Protein AF-A0A7C1UAD9-F1 (afdb_monomer)

Foldseek 3Di:
DQDDPVNLVVQVVCVLVVNHDPVSVVNNVVNLVVDVVSVVVVVVSVVVVVVVCVVPPPPADPVRVVVVVVVVVVVVVPDPPDDPDDDDDDDPDPPPVVVVVVVVVVCVVVCVVVVVVPPPPPPVPPPADFAPKFWPDKDDWKWKDDVPRPDIDTDDRPDTDGAFIKIAAAPGMKIWMDNDPQKIKIFDHGWIKTFHDDDQETEIETAAAKMKIAFAPQDGWYWYHYPVGIDTDRGHIDMDHDDDD

Nearest PDB structures (foldseek):
  6ovm-assembly1_R  TM=8.592E-01  e=4.921E-02  Pseudomonas capeferrum

pLDDT: mean 85.83, std 17.54, range [40.28, 98.69]

Mean predicted aligned error: 16.04 Å

Radius of gyration: 26.82 Å; Cα contacts (8 Å, |Δi|>4): 351; chains: 1; bounding box: 69×55×77 Å

Solvent-accessible surface area (backbone atoms only — not comparable to full-atom values): 14017 Å² total; per-residue (Å²): 133,88,73,47,78,70,58,43,57,62,48,50,53,32,48,75,72,69,70,53,50,72,72,59,48,54,51,48,51,60,39,27,78,73,34,69,70,54,32,53,50,52,53,53,53,49,53,52,51,50,53,50,48,59,70,66,42,77,91,53,54,74,65,56,50,49,50,54,51,51,52,49,52,54,54,60,73,64,54,75,87,76,71,93,75,91,76,93,77,91,73,94,84,69,65,76,72,60,52,56,55,53,53,51,52,51,48,51,53,50,49,57,59,55,68,66,65,59,87,68,76,77,72,80,59,76,82,59,62,74,44,88,41,42,37,74,45,76,41,72,54,37,34,36,28,46,61,87,48,97,55,76,38,79,61,48,66,86,43,82,40,40,60,43,25,34,40,36,25,36,80,84,10,39,38,29,34,31,63,48,102,72,21,40,39,38,37,37,40,54,22,36,39,30,34,74,44,69,87,83,41,42,29,35,39,43,74,36,26,38,36,39,36,42,35,46,72,87,36,62,54,34,35,44,36,41,94,87,50,73,48,79,46,51,45,51,75,51,73,52,74,46,74,91,130

Sequence (245 aa):
MIMNCQEYKNAIEKYIDGTIGDDLLAELESHAEKCESCRQELSRCALVQDVIKEAMSPCTTAEQAGELFAARLSAQASAPARLPGNEPVFSFGRQAAVAASIVLAIGLFLGFALGRAGTGKRVKSPVTAAVPMKVADLAGTVLVKHKGSDLWHGLTLESKVYLGDTFHSTTKSACVLELDPNSTLELDQNIMLVLTSHNGTTEFNLEHGQLAADLQSPHGPFFISTPHGRVEALGTEFTVKVTDQ

Secondary structure (DSSP, 8-state):
----HHHHHHHHHHHHTT---HHHHHHHHHHHHH-HHHHHHHHHHHHHHHHHHHHHS-SS-HHHHHHHHHHHHHHHHT-------------TTSSHHHHHHHHHHHHHHHHHHHHT-----------PPEES-EEEEEES-EEEE-TT---EEE--TTPPEETTPEEEE-TT-EEEEEEETTEEEEE-TT-EEEEEE-SSSEEEEEEEEEEEEE-PSSPPPEEEEETTEEEEESS-EEEEEE---

Structure (mmCIF, N/CA/C/O backbone):
data_AF-A0A7C1UAD9-F1
#
_entry.id   AF-A0A7C1UAD9-F1
#
loop_
_atom_site.group_PDB
_atom_site.id
_atom_site.type_symbol
_atom_site.label_atom_id
_atom_site.label_alt_id
_atom_site.label_comp_id
_atom_site.label_asym_id
_atom_site.label_entity_id
_atom_site.label_seq_id
_atom_site.pdbx_PDB_ins_code
_atom_site.Cartn_x
_atom_site.Cartn_y
_atom_site.Cartn_z
_atom_site.occupancy
_atom_site.B_iso_or_equiv
_atom_site.auth_seq_id
_atom_site.auth_comp_id
_atom_site.auth_asym_id
_atom_site.auth_atom_id
_atom_site.pdbx_PDB_model_num
ATOM 1 N N . MET A 1 1 ? -23.326 1.828 40.680 1.00 71.12 1 MET A N 1
ATOM 2 C CA . MET A 1 1 ? -23.523 3.301 40.760 1.00 71.12 1 MET A CA 1
ATOM 3 C C . MET A 1 1 ? -24.331 3.716 39.533 1.00 71.12 1 MET A C 1
ATOM 5 O O . MET A 1 1 ? -24.426 2.908 38.623 1.00 71.12 1 MET A O 1
ATOM 9 N N . ILE A 1 2 ? -24.993 4.880 39.490 1.00 87.25 2 ILE A N 1
ATOM 10 C CA . ILE A 1 2 ? -25.682 5.288 38.247 1.00 87.25 2 ILE A CA 1
ATOM 11 C C . ILE A 1 2 ? -24.634 5.902 37.319 1.00 87.25 2 ILE A C 1
ATOM 13 O O . ILE A 1 2 ? -24.143 6.990 37.608 1.00 87.25 2 ILE A O 1
ATOM 17 N N . MET A 1 3 ? -24.309 5.193 36.235 1.00 96.00 3 MET A N 1
ATOM 18 C CA . MET A 1 3 ? -23.420 5.675 35.178 1.00 96.00 3 MET A CA 1
ATOM 19 C C . MET A 1 3 ? -23.998 6.947 34.547 1.00 96.00 3 MET A C 1
ATOM 21 O O . MET A 1 3 ? -25.197 7.008 34.247 1.00 96.00 3 MET A O 1
ATOM 25 N N . ASN A 1 4 ? -23.168 7.968 34.345 1.00 97.75 4 ASN A N 1
ATOM 26 C CA . ASN A 1 4 ? -23.558 9.194 33.642 1.00 97.75 4 ASN A CA 1
ATOM 27 C C . ASN A 1 4 ? -23.191 9.143 32.143 1.00 97.75 4 ASN A C 1
ATOM 29 O O . ASN A 1 4 ? -22.417 8.295 31.706 1.00 97.75 4 ASN A O 1
ATOM 33 N N . CYS A 1 5 ? -23.722 10.071 31.336 1.00 97.94 5 CYS A N 1
ATOM 34 C CA . CYS A 1 5 ? -23.510 10.060 29.881 1.00 97.94 5 CYS A CA 1
ATOM 35 C C . CYS A 1 5 ? -22.037 10.235 29.460 1.00 97.94 5 CYS A C 1
ATOM 37 O O . CYS A 1 5 ? -21.671 9.863 28.349 1.00 97.94 5 CYS A O 1
ATOM 39 N N . GLN A 1 6 ? -21.189 10.827 30.306 1.00 96.75 6 GLN A N 1
ATOM 40 C CA . GLN A 1 6 ? -19.764 10.983 30.006 1.00 96.75 6 GLN A CA 1
ATOM 41 C C . GLN A 1 6 ? -19.004 9.675 30.253 1.00 96.75 6 GLN A C 1
ATOM 43 O O . GLN A 1 6 ? -18.153 9.298 29.454 1.00 96.75 6 GLN A O 1
ATOM 48 N N . GLU A 1 7 ? -19.342 8.961 31.325 1.00 97.31 7 GLU A N 1
ATOM 49 C CA . GLU A 1 7 ? -18.817 7.619 31.601 1.00 97.31 7 GLU A CA 1
ATOM 50 C C . GLU A 1 7 ? -19.258 6.620 30.527 1.00 97.31 7 GLU A C 1
ATOM 52 O O . GLU A 1 7 ? -18.441 5.824 30.066 1.00 97.31 7 GLU A O 1
ATOM 57 N N . TYR A 1 8 ? -20.505 6.734 30.058 1.00 97.75 8 TYR A N 1
ATOM 58 C CA . TYR A 1 8 ? -21.037 5.951 28.943 1.00 97.75 8 TYR A CA 1
ATOM 59 C C . TYR A 1 8 ? -20.167 6.077 27.681 1.00 97.75 8 TYR A C 1
ATOM 61 O O . TYR A 1 8 ? -19.830 5.067 27.071 1.00 97.75 8 TYR A O 1
ATOM 69 N N . LYS A 1 9 ? -19.734 7.293 27.318 1.00 95.75 9 LYS A N 1
ATOM 70 C CA . LYS A 1 9 ? -18.866 7.513 26.144 1.00 95.75 9 LYS A CA 1
ATOM 71 C C . LYS A 1 9 ? -17.513 6.812 26.254 1.00 95.75 9 LYS A C 1
ATOM 73 O O . LYS A 1 9 ? -17.009 6.293 25.270 1.00 95.75 9 LYS A O 1
ATOM 78 N N . ASN A 1 10 ? -16.938 6.749 27.448 1.00 95.75 10 ASN A N 1
ATOM 79 C CA . ASN A 1 10 ? -15.686 6.016 27.638 1.00 95.75 10 ASN A CA 1
ATOM 80 C C . ASN A 1 10 ? -15.918 4.495 27.613 1.00 95.75 10 ASN A C 1
ATOM 82 O O . ASN A 1 10 ? -15.041 3.729 27.220 1.00 95.75 10 ASN A O 1
ATOM 86 N N . ALA A 1 11 ? -17.088 4.038 28.066 1.00 97.50 11 ALA A N 1
ATOM 87 C CA . ALA A 1 11 ? -17.441 2.625 28.067 1.00 97.50 11 ALA A CA 1
ATOM 88 C C . ALA A 1 11 ? -17.824 2.113 26.664 1.00 97.50 11 ALA A C 1
ATOM 90 O O . ALA A 1 11 ? -17.471 0.984 26.327 1.00 97.50 11 ALA A O 1
ATOM 91 N N . ILE A 1 12 ? -18.465 2.932 25.818 1.00 97.25 12 ILE A N 1
ATOM 92 C CA . ILE A 1 12 ? -18.838 2.535 24.450 1.00 97.25 12 ILE A CA 1
ATOM 93 C C . ILE A 1 12 ? -17.608 2.322 23.555 1.00 97.25 12 ILE A C 1
ATOM 95 O O . ILE A 1 12 ? -17.616 1.411 22.735 1.00 97.25 12 ILE A O 1
ATOM 99 N N . GLU A 1 13 ? -16.527 3.086 23.749 1.00 94.75 13 GLU A N 1
ATOM 100 C CA . GLU A 1 13 ? -15.249 2.858 23.053 1.00 94.75 13 GLU A CA 1
ATOM 101 C C . GLU A 1 13 ? -14.701 1.457 23.367 1.00 94.75 13 GLU A C 1
ATOM 103 O O . GLU A 1 13 ? -14.446 0.667 22.461 1.00 94.75 13 GLU A O 1
ATOM 108 N N . LYS A 1 14 ? -14.669 1.082 24.653 1.00 96.88 14 LYS A N 1
ATOM 109 C CA . LYS A 1 14 ? -14.254 -0.265 25.082 1.00 96.88 14 LYS A CA 1
ATOM 110 C C . LYS A 1 14 ? -15.162 -1.372 24.545 1.00 96.88 14 LYS A C 1
ATOM 112 O O . LYS A 1 14 ? -14.686 -2.472 24.273 1.00 96.88 14 LYS A O 1
ATOM 117 N N . TYR A 1 15 ? -16.464 -1.101 24.422 1.00 96.62 15 TYR A N 1
ATOM 118 C CA . TYR A 1 15 ? -17.425 -2.032 23.828 1.00 96.62 15 TYR A CA 1
ATOM 119 C C . TYR A 1 15 ? -17.133 -2.273 22.342 1.00 96.62 15 TYR A C 1
ATOM 121 O O . TYR A 1 15 ? -17.113 -3.425 21.911 1.00 96.62 15 TYR A O 1
ATOM 129 N N . ILE A 1 16 ? -16.854 -1.213 21.575 1.00 94.06 16 ILE A N 1
ATOM 130 C CA . ILE A 1 16 ? -16.492 -1.313 20.152 1.00 94.06 16 ILE A CA 1
ATOM 131 C C . ILE A 1 16 ? -15.199 -2.117 19.981 1.00 94.06 16 ILE A C 1
ATOM 133 O O . ILE A 1 16 ? -15.144 -2.986 19.111 1.00 94.06 16 ILE A O 1
ATOM 137 N N . ASP A 1 17 ? -14.216 -1.890 20.853 1.00 92.38 17 ASP A N 1
ATOM 138 C CA . ASP A 1 17 ? -12.931 -2.600 20.852 1.00 92.38 17 ASP A CA 1
ATOM 139 C C . ASP A 1 17 ? -13.030 -4.058 21.346 1.00 92.38 17 ASP A C 1
ATOM 141 O O . ASP A 1 17 ? -12.049 -4.798 21.295 1.00 92.38 17 ASP A O 1
ATOM 145 N N . GLY A 1 18 ? -14.188 -4.486 21.866 1.00 93.88 18 GLY A N 1
ATOM 146 C CA . GLY A 1 18 ? -14.376 -5.823 22.438 1.00 93.88 18 GLY A CA 1
ATOM 147 C C . GLY A 1 18 ? -13.609 -6.058 23.747 1.00 93.88 18 GLY A C 1
ATOM 148 O O . GLY A 1 18 ? -13.381 -7.204 24.125 1.00 93.88 18 GLY A O 1
ATOM 149 N N . THR A 1 19 ? -13.199 -4.990 24.441 1.00 96.81 19 THR A N 1
ATOM 150 C CA . THR A 1 19 ? -12.417 -5.041 25.695 1.00 96.81 19 THR A CA 1
ATOM 151 C C . THR A 1 19 ? -13.244 -4.722 26.943 1.00 96.81 19 THR A C 1
ATOM 153 O O . THR A 1 19 ? -12.710 -4.632 28.052 1.00 96.81 19 THR A O 1
ATOM 156 N N . ILE A 1 20 ? -14.553 -4.522 26.784 1.00 97.50 20 ILE A N 1
ATOM 157 C CA . ILE A 1 20 ? -15.467 -4.267 27.895 1.00 97.50 20 ILE A CA 1
ATOM 158 C C . ILE A 1 20 ? -15.677 -5.541 28.729 1.00 97.50 20 ILE A C 1
ATOM 160 O O . ILE A 1 20 ? -15.887 -6.621 28.186 1.00 97.50 20 ILE A O 1
ATOM 164 N N . GLY A 1 21 ? -15.608 -5.420 30.056 1.00 97.31 21 GLY A N 1
ATOM 165 C CA . GLY A 1 21 ? -15.963 -6.512 30.967 1.00 97.31 21 GLY A CA 1
ATOM 166 C C . GLY A 1 21 ? -17.473 -6.591 31.201 1.00 97.31 21 GLY A C 1
ATOM 167 O O . GLY A 1 21 ? -18.160 -5.573 31.104 1.00 97.31 21 GLY A O 1
ATOM 168 N N . ASP A 1 22 ? -17.968 -7.774 31.570 1.00 97.38 22 ASP A N 1
ATOM 169 C CA . ASP A 1 22 ? -19.403 -8.064 31.727 1.00 97.38 22 ASP A CA 1
ATOM 170 C C . ASP A 1 22 ? -20.123 -7.094 32.683 1.00 97.38 22 ASP A C 1
ATOM 172 O O . ASP A 1 22 ? -21.210 -6.607 32.373 1.00 97.38 22 ASP A O 1
ATOM 176 N N . ASP A 1 23 ? -19.492 -6.737 33.808 1.00 97.12 23 ASP A N 1
ATOM 177 C CA . ASP A 1 23 ? -20.066 -5.794 34.780 1.00 97.12 23 ASP A CA 1
ATOM 178 C C . ASP A 1 23 ? -20.287 -4.399 34.168 1.00 97.12 23 ASP A C 1
ATOM 180 O O . ASP A 1 23 ? -21.329 -3.773 34.364 1.00 97.12 23 ASP A O 1
ATOM 184 N N . LEU A 1 24 ? -19.310 -3.912 33.393 1.00 96.94 24 LEU A N 1
ATOM 185 C CA . LEU A 1 24 ? -19.377 -2.593 32.763 1.00 96.94 24 LEU A CA 1
ATOM 186 C C . LEU A 1 24 ? -20.359 -2.589 31.586 1.00 96.94 24 LEU A C 1
ATOM 188 O O . LEU A 1 24 ? -21.015 -1.576 31.345 1.00 96.94 24 LEU A O 1
ATOM 192 N N . LEU A 1 25 ? -20.481 -3.717 30.880 1.00 97.44 25 LEU A N 1
ATOM 193 C CA . LEU A 1 25 ? -21.480 -3.905 29.832 1.00 97.44 25 LEU A CA 1
ATOM 194 C C . LEU A 1 25 ? -22.899 -3.822 30.410 1.00 97.44 25 LEU A C 1
ATOM 196 O O . LEU A 1 25 ? -23.721 -3.075 29.884 1.00 97.44 25 LEU A O 1
ATOM 200 N N . ALA A 1 26 ? -23.164 -4.492 31.534 1.00 97.38 26 ALA A N 1
ATOM 201 C CA . ALA A 1 26 ? -24.461 -4.428 32.206 1.00 97.38 26 ALA A CA 1
ATOM 202 C C . ALA A 1 26 ? -24.807 -3.004 32.687 1.00 97.38 26 ALA A C 1
ATOM 204 O O . ALA A 1 26 ? -25.953 -2.559 32.566 1.00 97.38 26 ALA A O 1
ATOM 205 N N . GLU A 1 27 ? -23.827 -2.251 33.204 1.00 97.75 27 GLU A N 1
ATOM 206 C CA . GLU A 1 27 ? -24.035 -0.841 33.563 1.00 97.75 27 GLU A CA 1
ATOM 207 C C . GLU A 1 27 ? -24.329 0.035 32.331 1.00 97.75 27 GLU A C 1
ATOM 209 O O . GLU A 1 27 ? -25.224 0.888 32.381 1.00 97.75 27 GLU A O 1
ATOM 214 N N . LEU A 1 28 ? -23.621 -0.197 31.219 1.00 97.81 28 LEU A N 1
ATOM 215 C CA . LEU A 1 28 ? -23.813 0.503 29.948 1.00 97.81 28 LEU A CA 1
ATOM 216 C C . LEU A 1 28 ? -25.216 0.249 29.371 1.00 97.81 28 LEU A C 1
ATOM 218 O O . LEU A 1 28 ? -25.904 1.200 28.984 1.00 97.81 28 LEU A O 1
ATOM 222 N N . GLU A 1 29 ? -25.666 -1.007 29.358 1.00 97.62 29 GLU A N 1
ATOM 223 C CA . GLU A 1 29 ? -27.011 -1.398 28.921 1.00 97.62 29 GLU A CA 1
ATOM 224 C C . GLU A 1 29 ? -28.089 -0.773 29.819 1.00 97.62 29 GLU A C 1
ATOM 226 O O . GLU A 1 29 ? -29.025 -0.144 29.317 1.00 97.62 29 GLU A O 1
ATOM 231 N N . SER A 1 30 ? -27.914 -0.819 31.147 1.00 97.44 30 SER A N 1
ATOM 232 C CA . SER A 1 30 ? -28.858 -0.202 32.091 1.00 97.44 30 SER A CA 1
ATOM 233 C C . SER A 1 30 ? -28.964 1.321 31.924 1.00 97.44 30 SER A C 1
ATOM 235 O O . SER A 1 30 ? -30.031 1.908 32.147 1.00 97.44 30 SER A O 1
ATOM 237 N N . HIS A 1 31 ? -27.878 1.992 31.528 1.00 98.06 31 HIS A N 1
ATOM 238 C CA . HIS A 1 31 ? -27.918 3.412 31.185 1.00 98.06 31 HIS A CA 1
ATOM 239 C C . HIS A 1 31 ? -28.681 3.656 29.872 1.00 98.06 31 HIS A C 1
ATOM 241 O O . HIS A 1 31 ? -29.547 4.535 29.816 1.00 98.06 31 HIS A O 1
ATOM 247 N N . ALA A 1 32 ? -28.409 2.865 28.829 1.00 97.94 32 ALA A N 1
ATOM 248 C CA . ALA A 1 32 ? -29.074 2.964 27.526 1.00 97.94 32 ALA A CA 1
ATOM 249 C C . ALA A 1 32 ? -30.596 2.712 27.604 1.00 97.94 32 ALA A C 1
ATOM 251 O O . ALA A 1 32 ? -31.379 3.303 26.856 1.00 97.94 32 ALA A O 1
ATOM 252 N N . GLU A 1 33 ? -31.063 1.908 28.560 1.00 97.94 33 GLU A N 1
ATOM 253 C CA . GLU A 1 33 ? -32.497 1.755 28.833 1.00 97.94 33 GLU A CA 1
ATOM 254 C C . GLU A 1 33 ? -33.158 3.055 29.311 1.00 97.94 33 GLU A C 1
ATOM 256 O O . GLU A 1 33 ? -34.336 3.284 29.038 1.00 97.94 33 GLU A O 1
ATOM 261 N N . LYS A 1 34 ? -32.420 3.942 29.982 1.00 97.88 34 LYS A N 1
ATOM 262 C CA . LYS A 1 34 ? -32.964 5.168 30.595 1.00 97.88 34 LYS A CA 1
ATOM 263 C C . LYS A 1 34 ? -32.699 6.428 29.773 1.00 97.88 34 LYS A C 1
ATOM 265 O O . LYS A 1 34 ? -33.446 7.395 29.897 1.00 97.88 34 LYS A O 1
ATOM 270 N N . CYS A 1 35 ? -31.658 6.430 28.943 1.00 98.31 35 CYS A N 1
ATOM 271 C CA . CYS A 1 35 ? -31.217 7.588 28.171 1.00 98.31 35 CYS A CA 1
ATOM 272 C C . CYS A 1 35 ? -31.401 7.349 26.666 1.00 98.31 35 CYS A C 1
ATOM 274 O O . CYS A 1 35 ? -30.693 6.540 26.069 1.00 98.31 35 CYS A O 1
ATOM 276 N N . GLU A 1 36 ? -32.336 8.066 26.035 1.00 98.38 36 GLU A N 1
ATOM 277 C CA . GLU A 1 36 ? -32.688 7.858 24.621 1.00 98.38 36 GLU A CA 1
ATOM 278 C C . GLU A 1 36 ? -31.510 8.086 23.662 1.00 98.38 36 GLU A C 1
ATOM 280 O O . GLU A 1 36 ? -31.308 7.290 22.746 1.00 98.38 36 GLU A O 1
ATOM 285 N N . SER A 1 37 ? -30.696 9.123 23.883 1.00 97.81 37 SER A N 1
ATOM 286 C CA . SER A 1 37 ? -29.536 9.406 23.026 1.00 97.81 37 SER A CA 1
ATOM 287 C C . SER A 1 37 ? -28.489 8.293 23.094 1.00 97.81 37 SER A C 1
ATOM 289 O O . SER A 1 37 ? -28.032 7.814 22.059 1.00 97.81 37 SER A O 1
ATOM 291 N N . CYS A 1 38 ? -28.172 7.821 24.302 1.00 98.25 38 CYS A N 1
ATOM 292 C CA . CYS A 1 38 ? -27.228 6.722 24.503 1.00 98.25 38 CYS A CA 1
ATOM 293 C C . CYS A 1 38 ? -27.787 5.403 23.943 1.00 98.25 38 CYS A C 1
ATOM 295 O O . CYS A 1 38 ? -27.050 4.612 23.367 1.00 98.25 38 CYS A O 1
ATOM 297 N N . ARG A 1 39 ? -29.108 5.180 24.008 1.00 98.38 39 ARG A N 1
ATOM 298 C CA . ARG A 1 39 ? -29.751 4.020 23.367 1.00 98.38 39 ARG A CA 1
ATOM 299 C C . ARG A 1 39 ? -29.542 3.992 21.858 1.00 98.38 39 ARG A C 1
ATOM 301 O O . ARG A 1 39 ? -29.264 2.936 21.288 1.00 98.38 39 ARG A O 1
ATOM 308 N N . GLN A 1 40 ? -29.704 5.143 21.208 1.00 97.94 40 GLN A N 1
ATOM 309 C CA . GLN A 1 40 ? -29.516 5.267 19.765 1.00 97.94 40 GLN A CA 1
ATOM 310 C C . GLN A 1 40 ? -28.052 5.040 19.375 1.00 97.94 40 GLN A C 1
ATOM 312 O O . GLN A 1 40 ? -27.793 4.356 18.386 1.00 97.94 40 GLN A O 1
ATOM 317 N N . GLU A 1 41 ? -27.102 5.565 20.153 1.00 97.38 41 GLU A N 1
ATOM 318 C CA . GLU A 1 41 ? -25.671 5.317 19.938 1.00 97.38 41 GLU A CA 1
ATOM 319 C C . GLU A 1 41 ? -25.326 3.829 20.084 1.00 97.38 41 GLU A C 1
ATOM 321 O O . GLU A 1 41 ? -24.770 3.257 19.146 1.00 97.38 41 GLU A O 1
ATOM 326 N N . LEU A 1 42 ? -25.760 3.170 21.168 1.00 97.81 42 LEU A N 1
ATOM 327 C CA . LEU A 1 42 ? -25.549 1.729 21.365 1.00 97.81 42 LEU A CA 1
ATOM 328 C C . LEU A 1 42 ? -26.106 0.903 20.202 1.00 97.81 42 LEU A C 1
ATOM 330 O O . LEU A 1 42 ? -25.431 0.017 19.684 1.00 97.81 42 LEU A O 1
ATOM 334 N N . SER A 1 43 ? -27.319 1.234 19.751 1.00 97.12 43 SER A N 1
ATOM 335 C CA . SER A 1 43 ? -27.977 0.531 18.642 1.00 97.12 43 SER A CA 1
ATOM 336 C C . SER A 1 43 ? -27.188 0.656 17.334 1.00 97.12 43 SER A C 1
ATOM 338 O O . SER A 1 43 ? -27.110 -0.293 16.557 1.00 97.12 43 SER A O 1
ATOM 340 N N . ARG A 1 44 ? -26.570 1.817 17.078 1.00 96.12 44 ARG A N 1
ATOM 341 C CA . ARG A 1 44 ? -25.717 2.023 15.897 1.00 96.12 44 ARG A CA 1
ATOM 342 C C . ARG A 1 44 ? -24.418 1.230 15.995 1.00 96.12 44 ARG A C 1
ATOM 344 O O . ARG A 1 44 ? -24.001 0.660 14.991 1.00 96.12 44 ARG A O 1
ATOM 351 N N . CYS A 1 45 ? -23.799 1.183 17.173 1.00 95.00 45 CYS A N 1
ATOM 352 C CA . CYS A 1 45 ? -22.601 0.378 17.411 1.00 95.00 45 CYS A CA 1
ATOM 353 C C . CYS A 1 45 ? -22.881 -1.120 17.218 1.00 95.00 45 CYS A C 1
ATOM 355 O O . CYS A 1 45 ? -22.117 -1.785 16.520 1.00 95.00 45 CYS A O 1
ATOM 357 N N . ALA A 1 46 ? -24.004 -1.620 17.745 1.00 94.31 46 ALA A N 1
ATOM 358 C CA . ALA A 1 46 ? -24.426 -3.011 17.579 1.00 94.31 46 ALA A CA 1
ATOM 359 C C . ALA A 1 46 ? -24.621 -3.383 16.098 1.00 94.31 46 ALA A C 1
ATOM 361 O O . ALA A 1 46 ? -24.082 -4.386 15.642 1.00 94.31 46 ALA A O 1
ATOM 362 N N . LEU A 1 47 ? -25.283 -2.523 15.310 1.00 94.06 47 LEU A N 1
ATOM 363 C CA . LEU A 1 47 ? -25.445 -2.739 13.865 1.00 94.06 47 LEU A CA 1
ATOM 364 C C . LEU A 1 47 ? -24.105 -2.851 13.124 1.00 94.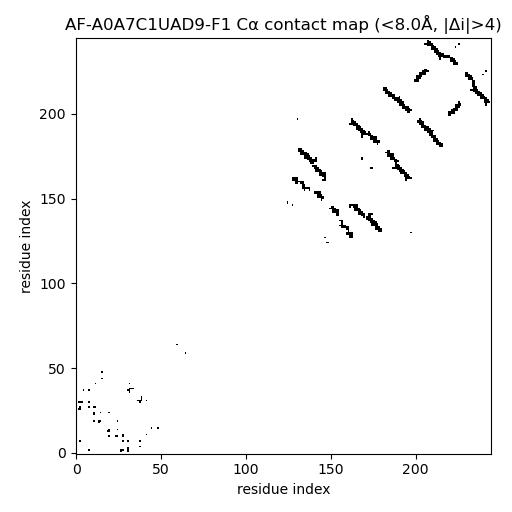06 47 LEU A C 1
ATOM 366 O O . LEU A 1 47 ? -23.966 -3.669 12.218 1.00 94.06 47 LEU A O 1
ATOM 370 N N . VAL A 1 48 ? -23.113 -2.030 13.483 1.00 90.62 48 VAL A N 1
ATOM 371 C CA . VAL A 1 48 ? -21.779 -2.100 12.865 1.00 90.62 48 VAL A CA 1
ATOM 372 C C . VAL A 1 48 ? -21.070 -3.400 13.247 1.00 90.62 48 VAL A C 1
ATOM 374 O O . VAL A 1 48 ? -20.493 -4.045 12.371 1.00 90.62 48 VAL A O 1
ATOM 377 N N . GLN A 1 49 ? -21.138 -3.813 14.517 1.00 92.31 49 GLN A N 1
ATOM 378 C CA . GLN A 1 49 ? -20.570 -5.090 14.955 1.00 92.31 49 GLN A CA 1
ATOM 379 C C . GLN A 1 49 ? -21.229 -6.284 14.260 1.00 92.31 49 GLN A C 1
ATOM 381 O O . GLN A 1 49 ? -20.511 -7.182 13.828 1.00 92.31 49 GLN A O 1
ATOM 386 N N . ASP A 1 50 ? -22.552 -6.278 14.083 1.00 90.12 50 ASP A N 1
ATOM 387 C CA . ASP A 1 50 ? -23.269 -7.343 13.376 1.00 90.12 50 ASP A CA 1
ATOM 388 C C . ASP A 1 50 ? -22.818 -7.459 11.917 1.00 90.12 50 ASP A C 1
ATOM 390 O O . ASP A 1 50 ? -22.513 -8.558 11.459 1.00 90.12 50 ASP A O 1
ATOM 394 N N . VAL A 1 51 ? -22.675 -6.335 11.205 1.00 89.12 51 VAL A N 1
ATOM 395 C CA . VAL A 1 51 ? -22.179 -6.328 9.817 1.00 89.12 51 VAL A CA 1
ATOM 396 C C . VAL A 1 51 ? -20.738 -6.835 9.732 1.00 89.12 51 VAL A C 1
ATOM 398 O O . VAL A 1 51 ? -20.412 -7.613 8.836 1.00 89.12 51 VAL A O 1
ATOM 401 N N . ILE A 1 52 ? -19.863 -6.429 10.659 1.00 86.44 52 ILE A N 1
ATOM 402 C CA . ILE A 1 52 ? -18.480 -6.928 10.710 1.00 86.44 52 ILE A CA 1
ATOM 403 C C . ILE A 1 52 ? -18.477 -8.431 11.000 1.00 86.44 52 ILE A C 1
ATOM 405 O O . ILE A 1 52 ? -17.770 -9.185 10.336 1.00 86.44 52 ILE A O 1
ATOM 409 N N . LYS A 1 53 ? -19.284 -8.885 11.962 1.00 87.44 53 LYS A N 1
ATOM 410 C CA . LYS A 1 53 ? -19.394 -10.296 12.332 1.00 87.44 53 LYS A CA 1
ATOM 411 C C . LYS A 1 53 ? -19.944 -11.135 11.187 1.00 87.44 53 LYS A C 1
ATOM 413 O O . LYS A 1 53 ? -19.448 -12.234 10.971 1.00 87.44 53 LYS A O 1
ATOM 418 N N . GLU A 1 54 ? -20.919 -10.636 10.437 1.00 85.75 54 GLU A N 1
ATOM 419 C CA . GLU A 1 54 ? -21.449 -11.295 9.243 1.00 85.75 54 GLU A CA 1
ATOM 420 C C . GLU A 1 54 ? -20.388 -11.374 8.138 1.00 85.75 54 GLU A C 1
ATOM 422 O O . GLU A 1 54 ? -20.163 -12.446 7.582 1.00 85.75 54 GLU A O 1
ATOM 427 N N . ALA A 1 55 ? -19.667 -10.279 7.878 1.00 80.06 55 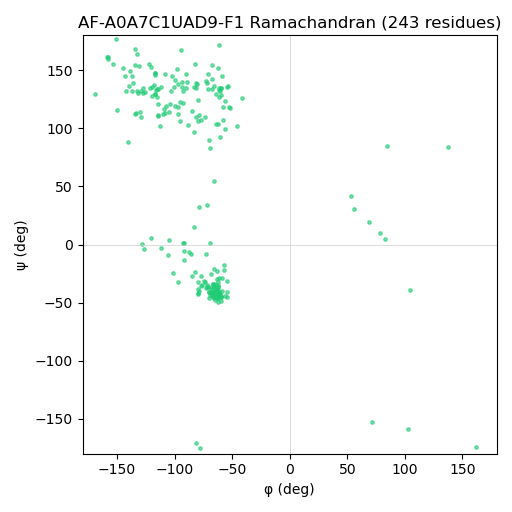ALA A N 1
ATOM 428 C CA . ALA A 1 55 ? -18.605 -10.240 6.873 1.00 80.06 55 ALA A CA 1
ATOM 429 C C . ALA A 1 55 ? -17.412 -11.150 7.217 1.00 80.06 55 ALA A C 1
ATOM 431 O O . ALA A 1 55 ? -16.780 -11.707 6.319 1.00 80.06 55 ALA A O 1
ATOM 432 N N . MET A 1 56 ? -17.105 -11.295 8.509 1.00 80.88 56 MET A N 1
ATOM 433 C CA . MET A 1 56 ? -16.002 -12.119 9.019 1.00 80.88 56 MET A CA 1
ATOM 434 C C . MET A 1 56 ? -16.427 -13.552 9.348 1.00 80.88 56 MET A C 1
ATOM 436 O O . MET A 1 56 ? -15.569 -14.413 9.554 1.00 80.88 56 MET A O 1
ATOM 440 N N . SER A 1 57 ? -17.731 -13.835 9.403 1.00 83.75 57 SER A N 1
ATOM 441 C CA . SER A 1 57 ? -18.217 -15.202 9.552 1.00 83.75 57 SER A CA 1
ATOM 442 C C . SER A 1 57 ? -17.747 -15.994 8.333 1.00 83.75 57 SER A C 1
ATOM 444 O O . SER A 1 57 ? -17.961 -15.545 7.205 1.00 83.75 57 SER A O 1
ATOM 446 N N . PRO A 1 58 ? -17.074 -17.144 8.519 1.00 68.88 58 PRO A N 1
ATOM 447 C CA . PRO A 1 58 ? -16.536 -17.912 7.408 1.00 68.88 58 PRO A CA 1
ATOM 448 C C . PRO A 1 58 ? -17.680 -18.278 6.460 1.00 68.88 58 PRO A C 1
ATOM 450 O O . PRO A 1 58 ? -18.524 -19.114 6.773 1.00 68.88 58 PRO A O 1
ATOM 453 N N . CYS A 1 59 ? -17.711 -17.614 5.303 1.00 59.91 59 CYS A N 1
ATOM 454 C CA . CYS A 1 59 ? -18.825 -17.645 4.352 1.00 59.91 59 CYS A CA 1
ATOM 455 C C . CYS A 1 59 ? -18.988 -19.012 3.660 1.00 59.91 59 CYS A C 1
ATOM 457 O O . CYS A 1 59 ? -19.839 -19.206 2.799 1.00 59.91 59 CYS A O 1
ATOM 459 N N . THR A 1 60 ? -18.156 -19.991 3.991 1.00 57.78 60 THR A N 1
ATOM 460 C CA . THR A 1 60 ? -18.274 -21.367 3.517 1.00 57.78 60 THR A CA 1
ATOM 461 C C . THR A 1 60 ? -17.301 -22.202 4.335 1.00 57.78 60 THR A C 1
ATOM 463 O O . THR A 1 60 ? -16.126 -21.846 4.459 1.00 57.78 60 THR A O 1
ATOM 466 N N . THR A 1 61 ? -17.755 -23.317 4.908 1.00 73.81 61 THR A N 1
ATOM 467 C CA . THR A 1 61 ? -16.800 -24.309 5.414 1.00 73.81 61 THR A CA 1
ATOM 468 C C . THR A 1 61 ? -15.980 -24.831 4.231 1.00 73.81 61 THR A C 1
ATOM 470 O O . THR A 1 61 ? -16.454 -24.846 3.091 1.00 73.81 61 THR A O 1
ATOM 473 N N . ALA A 1 62 ? -14.740 -25.259 4.475 1.00 69.88 62 ALA A N 1
ATOM 474 C CA . ALA A 1 62 ? -13.888 -25.808 3.417 1.00 69.88 62 ALA A CA 1
ATOM 475 C C . ALA A 1 62 ? -14.576 -26.968 2.661 1.00 69.88 62 ALA A C 1
ATOM 477 O O . ALA A 1 62 ? -14.402 -27.104 1.451 1.00 69.88 62 ALA A O 1
ATOM 478 N N . GLU A 1 63 ? -15.424 -27.739 3.351 1.00 74.69 63 GLU A N 1
ATOM 479 C CA . GLU A 1 63 ? -16.277 -28.776 2.756 1.00 74.69 63 GLU A CA 1
ATOM 480 C C . GLU A 1 63 ? -17.329 -28.201 1.800 1.00 74.69 63 GLU A C 1
ATOM 482 O O . GLU A 1 63 ? -17.420 -28.656 0.663 1.00 74.69 63 GLU A O 1
ATOM 487 N N . GLN A 1 64 ? -18.063 -27.155 2.192 1.00 76.81 64 GLN A N 1
ATOM 488 C CA . GLN A 1 64 ? -19.071 -26.525 1.328 1.00 76.81 64 GLN A CA 1
ATOM 489 C C . GLN A 1 64 ? -18.452 -25.840 0.105 1.00 76.81 64 GLN A C 1
ATOM 491 O O . GLN A 1 64 ? -19.021 -25.880 -0.988 1.00 76.81 64 GLN A O 1
ATOM 496 N N . ALA A 1 65 ? -17.268 -25.239 0.259 1.00 72.75 65 ALA A N 1
ATOM 497 C CA . ALA A 1 65 ? -16.513 -24.712 -0.872 1.00 72.75 65 ALA A CA 1
ATOM 498 C C . ALA A 1 65 ? -16.097 -25.846 -1.827 1.00 72.75 65 ALA A C 1
ATOM 500 O O . ALA A 1 65 ? -16.267 -25.721 -3.041 1.00 72.75 65 ALA A O 1
ATOM 501 N N . GLY A 1 66 ? -15.620 -26.973 -1.287 1.00 75.50 66 GLY A N 1
ATOM 502 C CA . GLY A 1 66 ? -15.276 -28.169 -2.059 1.00 75.50 66 GLY A CA 1
ATOM 503 C C . GLY A 1 66 ? -16.464 -28.746 -2.832 1.00 75.50 66 GLY A C 1
ATOM 504 O O . GLY A 1 66 ? -16.341 -29.021 -4.025 1.00 75.50 66 GLY A O 1
ATOM 505 N N . GLU A 1 67 ? -17.629 -28.856 -2.194 1.00 82.69 67 GLU A N 1
ATOM 506 C CA . GLU A 1 67 ? -18.860 -29.337 -2.829 1.00 82.69 67 GLU A CA 1
ATOM 507 C C . GLU A 1 67 ? -19.357 -28.396 -3.933 1.00 82.69 67 GLU A C 1
ATOM 509 O O . GLU A 1 67 ? -19.720 -28.861 -5.014 1.00 82.69 67 GLU A O 1
ATOM 514 N N . LEU A 1 68 ? -19.305 -27.075 -3.726 1.00 79.06 68 LEU A N 1
ATOM 515 C CA . LEU A 1 68 ? -19.659 -26.090 -4.757 1.00 79.06 68 LEU A CA 1
ATOM 516 C C . LEU A 1 68 ? -18.727 -26.162 -5.973 1.00 79.06 68 LEU A C 1
ATOM 518 O O . LEU A 1 68 ? -19.190 -26.068 -7.113 1.00 79.06 68 LEU A O 1
ATOM 522 N N . PHE A 1 69 ? -17.424 -26.363 -5.754 1.00 77.25 69 PHE A N 1
ATOM 523 C CA . PHE A 1 69 ? -16.462 -26.553 -6.841 1.00 77.25 69 PHE A CA 1
ATOM 524 C C . PHE A 1 69 ? -16.667 -27.889 -7.566 1.00 77.25 69 PHE A C 1
ATOM 526 O O . PHE A 1 69 ? -16.685 -27.913 -8.799 1.00 77.25 69 PHE A O 1
ATOM 533 N N . ALA A 1 70 ? -16.893 -28.981 -6.834 1.00 82.56 70 ALA A N 1
ATOM 534 C CA . ALA A 1 70 ? -17.170 -30.294 -7.411 1.00 82.56 70 ALA A CA 1
ATOM 535 C C . ALA A 1 70 ? -18.478 -30.298 -8.224 1.00 82.56 70 ALA A C 1
ATOM 537 O O . ALA A 1 70 ? -18.517 -30.832 -9.337 1.00 82.56 70 ALA A O 1
ATOM 538 N N . ALA A 1 71 ? -19.528 -29.639 -7.726 1.00 81.75 71 ALA A N 1
ATOM 539 C CA . ALA A 1 71 ? -20.795 -29.461 -8.430 1.00 81.75 71 ALA A CA 1
ATOM 540 C C . ALA A 1 71 ? -20.628 -28.632 -9.716 1.00 81.75 71 ALA A C 1
ATOM 542 O O . ALA A 1 71 ? -21.203 -28.964 -10.752 1.00 81.75 71 ALA A O 1
ATOM 543 N N . ARG A 1 72 ? -19.792 -27.583 -9.698 1.00 81.56 72 ARG A N 1
ATOM 544 C CA . ARG A 1 72 ? -19.489 -26.793 -10.903 1.00 81.56 72 ARG A CA 1
ATOM 545 C C . ARG A 1 72 ? -18.722 -27.593 -1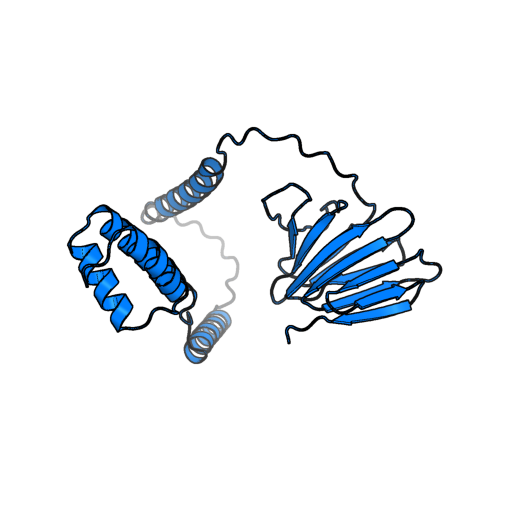1.950 1.00 81.56 72 ARG A C 1
ATOM 547 O O . ARG A 1 72 ? -19.082 -27.543 -13.124 1.00 81.56 72 ARG A O 1
ATOM 554 N N . LEU A 1 73 ? -17.700 -28.342 -11.537 1.00 82.69 73 LEU A N 1
ATOM 555 C CA . LEU A 1 73 ? -16.886 -29.154 -12.446 1.00 82.69 73 LEU A CA 1
ATOM 556 C C . LEU A 1 73 ? -17.702 -30.287 -13.079 1.00 82.69 73 LEU A C 1
ATOM 558 O O . LEU A 1 73 ? -17.609 -30.510 -14.284 1.00 82.69 73 LEU A O 1
ATOM 562 N N . SER A 1 74 ? -18.554 -30.955 -12.301 1.00 83.00 74 SER A N 1
ATOM 563 C CA . SER A 1 74 ? -19.440 -32.012 -12.808 1.00 83.00 74 SER A CA 1
ATOM 564 C C . SER A 1 74 ? -20.535 -31.472 -13.737 1.00 83.00 74 SER A C 1
ATOM 566 O O . SER A 1 74 ? -20.806 -32.076 -14.779 1.00 83.00 74 SER A O 1
ATOM 568 N N . ALA A 1 75 ? -21.105 -30.299 -13.440 1.00 78.06 75 ALA A N 1
ATOM 569 C CA . ALA A 1 75 ? -22.049 -29.626 -14.332 1.00 78.06 75 ALA A CA 1
ATOM 570 C C . ALA A 1 75 ? -21.395 -29.165 -15.649 1.00 78.06 75 ALA A C 1
ATOM 572 O O . ALA A 1 75 ? -22.019 -29.240 -16.706 1.00 78.06 75 ALA A O 1
ATOM 573 N N . GLN A 1 76 ? -20.133 -28.727 -15.607 1.00 74.81 76 GLN A N 1
ATOM 574 C CA . GLN A 1 76 ? -19.400 -28.276 -16.792 1.00 74.81 76 GLN A CA 1
ATOM 575 C C . GLN A 1 76 ? -18.908 -29.446 -17.657 1.00 74.81 76 GLN A C 1
ATOM 577 O O . GLN A 1 76 ? -18.970 -29.360 -18.881 1.00 74.81 76 GLN A O 1
ATOM 582 N N . ALA A 1 77 ? -18.505 -30.562 -17.043 1.00 73.12 77 ALA A N 1
ATOM 583 C CA . ALA A 1 77 ? -18.138 -31.793 -17.749 1.00 73.12 77 ALA A CA 1
ATOM 584 C C . ALA A 1 77 ? -19.341 -32.477 -18.424 1.00 73.12 77 ALA A C 1
ATOM 586 O O . ALA A 1 77 ? -19.180 -33.178 -19.420 1.00 73.12 77 ALA A O 1
ATOM 587 N N . SER A 1 78 ? -20.549 -32.248 -17.904 1.00 71.81 78 SER A N 1
ATOM 588 C CA . SER A 1 78 ? -21.787 -32.826 -18.436 1.00 71.81 78 SER A CA 1
ATOM 589 C C . SER A 1 78 ? -22.492 -31.929 -19.454 1.00 71.81 78 SER A C 1
ATOM 591 O O . SER A 1 78 ? -23.562 -32.298 -19.932 1.00 71.81 78 SER A O 1
ATOM 593 N N . ALA A 1 79 ? -21.945 -30.755 -19.788 1.00 52.38 79 ALA A N 1
ATOM 594 C CA . ALA A 1 79 ? -22.528 -29.892 -20.805 1.00 52.38 79 ALA A CA 1
ATOM 595 C C . ALA A 1 79 ? -22.190 -30.451 -22.203 1.00 52.38 79 ALA A C 1
ATOM 597 O O . ALA A 1 79 ? -21.041 -30.343 -22.637 1.00 52.38 79 ALA A O 1
ATOM 598 N N . PRO A 1 80 ? -23.152 -31.049 -22.937 1.00 57.66 80 PRO A N 1
ATOM 599 C CA . PRO A 1 80 ? -22.899 -31.496 -24.298 1.00 57.66 80 PRO A CA 1
ATOM 600 C C . PRO A 1 80 ? -22.520 -30.286 -25.155 1.00 57.66 80 PRO A C 1
ATOM 602 O O . PRO A 1 80 ? -23.191 -29.251 -25.104 1.00 57.66 80 PRO A O 1
ATOM 605 N N . ALA A 1 81 ? -21.451 -30.423 -25.942 1.00 50.47 81 ALA A N 1
ATOM 606 C CA . ALA A 1 81 ? -21.022 -29.426 -26.914 1.00 50.47 81 ALA A CA 1
ATOM 607 C C . ALA A 1 81 ? -22.184 -29.128 -27.875 1.00 50.47 81 ALA A C 1
ATOM 609 O O . ALA A 1 81 ? -22.478 -29.899 -28.789 1.00 50.47 81 ALA A O 1
ATOM 610 N N . ARG A 1 82 ? -22.902 -28.027 -27.630 1.00 42.50 82 ARG A N 1
ATOM 611 C CA . ARG A 1 82 ? -23.985 -27.587 -28.507 1.00 42.50 82 ARG A CA 1
ATOM 612 C C . ARG A 1 82 ? -23.359 -27.013 -29.769 1.00 42.50 82 ARG A C 1
ATOM 614 O O . ARG A 1 82 ? -22.752 -25.946 -29.738 1.00 42.50 82 ARG A O 1
ATOM 621 N N . LEU A 1 83 ? -23.523 -27.735 -30.873 1.00 56.41 83 LEU A N 1
ATOM 622 C CA . LEU A 1 83 ? -23.321 -27.194 -32.212 1.00 56.41 83 LEU A CA 1
ATOM 623 C C . LEU A 1 83 ? -24.269 -25.997 -32.428 1.00 56.41 83 LEU A C 1
ATOM 625 O O . LEU A 1 83 ? -25.393 -26.018 -31.915 1.00 56.41 83 LEU A O 1
ATOM 629 N N . PRO A 1 84 ? -23.846 -24.961 -33.175 1.00 47.59 84 PRO A N 1
ATOM 630 C CA . PRO A 1 84 ? -24.672 -23.795 -33.460 1.00 47.59 84 PRO A CA 1
ATOM 631 C C . PRO A 1 84 ? -25.803 -24.185 -34.423 1.00 47.59 84 PRO A C 1
ATOM 633 O O . PRO A 1 84 ? -25.652 -24.162 -35.642 1.00 47.59 84 PRO A O 1
ATOM 636 N N . GLY A 1 85 ? -26.934 -24.594 -33.850 1.00 49.62 85 GLY A N 1
ATOM 637 C CA . GLY A 1 85 ? -28.190 -24.839 -34.549 1.00 49.62 85 GLY A CA 1
ATOM 638 C C . GLY A 1 85 ? -28.968 -23.536 -34.694 1.00 49.62 85 GLY A C 1
ATOM 639 O O . GLY A 1 85 ? -29.367 -22.923 -33.707 1.00 49.62 85 GLY A O 1
ATOM 640 N N . ASN A 1 86 ? -29.135 -23.114 -35.938 1.00 59.06 86 ASN A N 1
ATOM 641 C CA . ASN A 1 86 ? -29.805 -21.892 -36.343 1.00 59.06 86 ASN A CA 1
ATOM 642 C C . ASN A 1 86 ? -31.323 -22.143 -36.387 1.00 59.06 86 ASN A C 1
ATOM 644 O O . ASN A 1 86 ? -31.802 -22.662 -37.389 1.00 59.06 86 ASN A O 1
ATOM 648 N N . GLU A 1 87 ? -32.078 -21.797 -35.338 1.00 40.28 87 GLU A N 1
ATOM 649 C CA . GLU A 1 87 ? -33.546 -21.717 -35.421 1.00 40.28 87 GLU A CA 1
ATOM 650 C C . GLU A 1 87 ? -34.128 -20.513 -34.656 1.00 40.28 87 GLU A C 1
ATOM 652 O O . GLU A 1 87 ? -33.724 -20.243 -33.520 1.00 40.28 87 GLU A O 1
ATOM 657 N N . PRO A 1 88 ? -35.100 -19.789 -35.250 1.00 59.56 88 PRO A N 1
ATOM 658 C CA . PRO A 1 88 ? -35.785 -18.676 -34.619 1.00 59.56 88 PRO A CA 1
ATOM 659 C C . PRO A 1 88 ? -37.111 -19.152 -34.017 1.00 59.56 88 PRO A C 1
ATOM 661 O O . PRO A 1 88 ? -38.051 -19.454 -34.748 1.00 59.56 88 PRO A O 1
ATOM 664 N N . VAL A 1 89 ? -37.239 -19.162 -32.687 1.00 44.25 89 VAL A N 1
ATOM 665 C CA . VAL A 1 89 ? -38.558 -19.315 -32.055 1.00 44.25 89 VAL A CA 1
ATOM 666 C C . VAL A 1 89 ? -38.751 -18.311 -30.924 1.00 44.25 89 VAL A C 1
ATOM 668 O O . VAL A 1 89 ? -38.111 -18.335 -29.875 1.00 44.25 89 VAL A O 1
ATOM 671 N N . PHE A 1 90 ? -39.687 -17.415 -31.213 1.00 51.47 90 PHE A N 1
ATOM 672 C CA . PHE A 1 90 ? -40.389 -16.464 -30.365 1.00 51.47 90 PHE A CA 1
ATOM 673 C C . PHE A 1 90 ? -40.799 -17.060 -29.000 1.00 51.47 90 PHE A C 1
ATOM 675 O O . PHE A 1 90 ? -41.527 -18.048 -28.941 1.00 51.47 90 PHE A O 1
ATOM 682 N N . SER A 1 91 ? -40.417 -16.410 -27.896 1.00 42.66 91 SER A N 1
ATOM 683 C CA . SER A 1 91 ? -40.992 -16.656 -26.563 1.00 42.66 91 SER A CA 1
ATOM 684 C C . SER A 1 91 ? -41.166 -15.333 -25.814 1.00 42.66 91 SER A C 1
ATOM 686 O O . SER A 1 91 ? -40.286 -14.857 -25.100 1.00 42.66 91 SER A O 1
ATOM 688 N N . PHE A 1 92 ? -42.331 -14.715 -26.018 1.00 47.91 92 PHE A N 1
ATOM 689 C CA . PHE A 1 92 ? -42.717 -13.391 -25.510 1.00 47.91 92 PHE A CA 1
ATOM 690 C C . PHE A 1 92 ? -43.246 -13.397 -24.057 1.00 47.91 92 PHE A C 1
ATOM 692 O O . PHE A 1 92 ? -43.857 -12.430 -23.617 1.00 47.91 92 PHE A O 1
ATOM 699 N N . GLY A 1 93 ? -43.042 -14.473 -23.288 1.00 48.78 93 GLY A N 1
ATOM 700 C CA . GLY A 1 93 ? -43.723 -14.668 -21.994 1.00 48.78 93 GLY A CA 1
ATOM 701 C C . GLY A 1 93 ? -42.858 -14.596 -20.732 1.00 48.78 93 GLY A C 1
ATOM 702 O O . GLY A 1 93 ? -43.390 -14.734 -19.636 1.00 48.78 93 GLY A O 1
ATOM 703 N N . ARG A 1 94 ? -41.533 -14.425 -20.845 1.00 45.81 94 ARG A N 1
ATOM 704 C CA . ARG A 1 94 ? -40.602 -14.535 -19.697 1.00 45.81 94 ARG A CA 1
ATOM 705 C C . ARG A 1 94 ? -39.644 -13.350 -19.514 1.00 45.81 94 ARG A C 1
ATOM 707 O O . ARG A 1 94 ? -38.854 -13.346 -18.576 1.00 45.81 94 ARG A O 1
ATOM 714 N N . GLN A 1 95 ? -39.730 -12.332 -20.372 1.00 49.53 95 GLN A N 1
ATOM 715 C CA . GLN A 1 95 ? -38.781 -11.209 -20.408 1.00 49.53 95 GLN A CA 1
ATOM 716 C C . GLN A 1 95 ? -39.106 -10.050 -19.445 1.00 49.53 95 GLN A C 1
ATOM 718 O O . GLN A 1 95 ? -38.261 -9.182 -19.244 1.00 49.53 95 GLN A O 1
ATOM 723 N N . ALA A 1 96 ? -40.268 -10.040 -18.784 1.00 50.88 96 ALA A N 1
ATOM 724 C CA . ALA A 1 96 ? -40.630 -8.943 -17.877 1.00 50.88 96 ALA A CA 1
ATOM 725 C C . ALA A 1 96 ? -39.922 -9.003 -16.505 1.00 50.88 96 ALA A C 1
ATOM 727 O O . ALA A 1 96 ? -39.687 -7.964 -15.895 1.00 50.88 96 ALA A O 1
ATOM 728 N N . ALA A 1 97 ? -39.525 -10.189 -16.027 1.00 51.22 97 ALA A N 1
ATOM 729 C CA . ALA A 1 97 ? -38.871 -10.332 -14.719 1.00 51.22 97 ALA A CA 1
ATOM 730 C C . ALA A 1 97 ? -37.356 -10.036 -14.750 1.00 51.22 97 ALA A C 1
ATOM 732 O O . ALA A 1 97 ? -36.782 -9.659 -13.733 1.00 51.22 97 ALA A O 1
ATOM 733 N N . VAL A 1 98 ? -36.706 -10.166 -15.913 1.00 52.03 98 VAL A N 1
ATOM 734 C CA . VAL A 1 98 ? -35.252 -9.948 -16.068 1.00 52.03 98 VAL A CA 1
ATOM 735 C C . VAL A 1 98 ? -34.913 -8.468 -16.288 1.00 52.03 98 VAL A C 1
ATOM 737 O O . VAL A 1 98 ? -33.844 -8.013 -15.896 1.00 52.03 98 VAL A O 1
ATOM 740 N N . ALA A 1 99 ? -35.828 -7.674 -16.852 1.00 46.84 99 ALA A N 1
ATOM 741 C CA . ALA A 1 99 ? -35.587 -6.246 -17.063 1.00 46.84 99 ALA A CA 1
ATOM 742 C C . ALA A 1 99 ? -35.575 -5.443 -15.746 1.00 46.84 99 ALA A C 1
ATOM 744 O O . ALA A 1 99 ? -34.766 -4.530 -15.589 1.00 46.84 99 ALA A O 1
ATOM 745 N N . ALA A 1 100 ? -36.420 -5.803 -14.772 1.00 52.75 100 ALA A N 1
ATOM 746 C CA . ALA A 1 100 ? -36.517 -5.076 -13.504 1.00 52.75 100 ALA A CA 1
ATOM 747 C C . ALA A 1 100 ? -35.256 -5.218 -12.628 1.00 52.75 100 ALA A C 1
ATOM 749 O O . ALA A 1 100 ? -34.839 -4.247 -11.999 1.00 52.75 100 ALA A O 1
ATOM 750 N N . SER A 1 101 ? -34.607 -6.388 -12.620 1.00 51.28 101 SER A N 1
ATOM 751 C CA . SER A 1 101 ? -33.373 -6.604 -11.851 1.00 51.28 101 SER A CA 1
ATOM 752 C C . SER A 1 101 ? -32.171 -5.873 -12.453 1.00 51.28 101 SER A C 1
ATOM 754 O O . SER A 1 101 ? -31.353 -5.335 -11.711 1.00 51.28 101 SER A O 1
ATOM 756 N N . ILE A 1 102 ? -32.098 -5.774 -13.784 1.00 60.50 102 ILE A N 1
ATOM 757 C CA . ILE A 1 102 ? -31.047 -5.018 -14.477 1.00 60.50 102 ILE A CA 1
ATOM 758 C C . ILE A 1 102 ? -31.202 -3.514 -14.213 1.00 60.50 102 ILE A C 1
ATOM 760 O O . ILE A 1 102 ? -30.218 -2.849 -13.903 1.00 60.50 102 ILE A O 1
ATOM 764 N N . VAL A 1 103 ? -32.425 -2.973 -14.250 1.00 64.38 103 VAL A N 1
ATOM 765 C CA . VAL A 1 103 ? -32.670 -1.548 -13.952 1.00 64.38 103 VAL A CA 1
ATOM 766 C C . VAL A 1 103 ? -32.365 -1.217 -12.488 1.00 64.38 103 VAL A C 1
ATOM 768 O O . VAL A 1 103 ? -31.799 -0.162 -12.214 1.00 64.38 103 VAL A O 1
ATOM 771 N N . LEU A 1 104 ? -32.668 -2.118 -11.549 1.00 67.12 104 LEU A N 1
ATOM 772 C CA . LEU A 1 104 ? -32.384 -1.907 -10.127 1.00 67.12 104 LEU A CA 1
ATOM 773 C C . LEU A 1 104 ? -30.881 -2.025 -9.814 1.00 67.12 104 LEU A C 1
ATOM 775 O O . LEU A 1 104 ? -30.355 -1.214 -9.054 1.00 67.12 104 LEU A O 1
ATOM 779 N N . ALA A 1 105 ? -30.169 -2.952 -10.463 1.00 64.81 105 ALA A N 1
ATOM 780 C CA . ALA A 1 105 ? -28.712 -3.056 -10.372 1.00 64.81 105 ALA A CA 1
ATOM 781 C C . ALA A 1 105 ? -28.013 -1.825 -10.972 1.00 64.81 105 ALA A C 1
ATOM 783 O O . ALA A 1 105 ? -27.125 -1.259 -10.340 1.00 64.81 105 ALA A O 1
ATOM 784 N N . ILE A 1 106 ? -28.456 -1.354 -12.144 1.00 69.62 106 ILE A N 1
ATOM 785 C CA . ILE A 1 106 ? -27.930 -0.138 -12.784 1.00 69.62 106 ILE A CA 1
ATOM 786 C C . ILE A 1 106 ? -28.255 1.106 -11.942 1.00 69.62 106 ILE A C 1
ATOM 788 O O . ILE A 1 106 ? -27.389 1.958 -11.756 1.00 69.62 106 ILE A O 1
ATOM 792 N N . GLY A 1 107 ? -29.464 1.196 -11.380 1.00 64.75 107 GLY A N 1
ATOM 793 C CA . GLY A 1 107 ? -29.889 2.296 -10.512 1.00 64.75 107 GLY A CA 1
ATOM 794 C C . GLY A 1 107 ? -29.118 2.364 -9.192 1.00 64.75 107 GLY A C 1
ATOM 795 O O . GLY A 1 107 ? -28.719 3.452 -8.784 1.00 64.75 107 GLY A O 1
ATOM 796 N N . LEU A 1 108 ? -28.836 1.221 -8.555 1.00 67.81 108 LEU A N 1
ATOM 797 C CA . LEU A 1 108 ? -27.989 1.157 -7.358 1.00 67.81 108 LEU A CA 1
ATOM 798 C C . LEU A 1 108 ? -26.531 1.511 -7.673 1.00 67.81 108 LEU A C 1
ATOM 800 O O . LEU A 1 108 ? -25.917 2.265 -6.921 1.00 67.81 108 LEU A O 1
ATOM 804 N N . PHE A 1 109 ? -25.994 1.041 -8.802 1.00 63.91 109 PHE A N 1
ATOM 805 C CA . PHE A 1 109 ? -24.623 1.358 -9.212 1.00 63.91 109 PHE A CA 1
ATOM 806 C C . PHE A 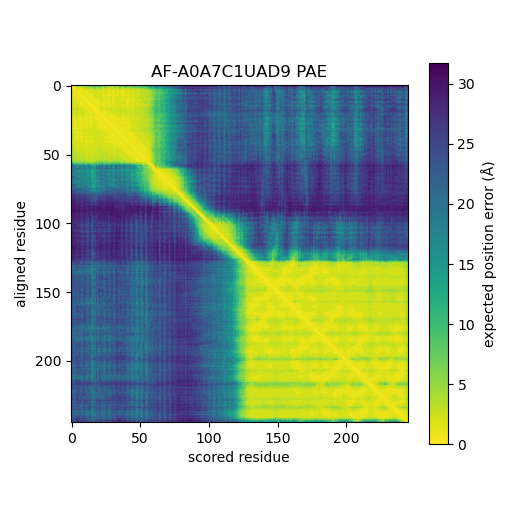1 109 ? -24.456 2.853 -9.541 1.00 63.91 109 PHE A C 1
ATOM 808 O O . PHE A 1 109 ? -23.507 3.491 -9.084 1.00 63.91 109 PHE A O 1
ATOM 815 N N . LEU A 1 110 ? -25.413 3.445 -10.268 1.00 62.47 110 LEU A N 1
ATOM 816 C CA . LEU A 1 110 ? -25.423 4.878 -10.585 1.00 62.47 110 LEU A CA 1
ATOM 817 C C . LEU A 1 110 ? -25.705 5.744 -9.353 1.00 62.47 110 LEU A C 1
ATOM 819 O O . LEU A 1 110 ? -25.049 6.767 -9.174 1.00 62.47 110 LEU A O 1
ATOM 823 N N . GLY A 1 111 ? -26.630 5.335 -8.483 1.00 60.78 111 GLY A N 1
ATOM 824 C CA . GLY A 1 111 ? -26.941 6.043 -7.240 1.00 60.78 111 GLY A CA 1
ATOM 825 C C . GLY A 1 111 ? -25.757 6.080 -6.273 1.00 60.78 111 GLY A C 1
ATOM 826 O O . GLY A 1 111 ? -25.487 7.119 -5.673 1.00 60.78 111 GLY A O 1
ATOM 827 N N . PHE A 1 112 ? -24.992 4.990 -6.176 1.00 65.12 112 PHE A N 1
ATOM 828 C CA . PHE A 1 112 ? -23.786 4.931 -5.348 1.00 65.12 112 PHE A CA 1
ATOM 829 C C . PHE A 1 112 ? -22.628 5.755 -5.934 1.00 65.12 112 PHE A C 1
ATOM 831 O O . PHE A 1 112 ? -21.897 6.416 -5.193 1.00 65.12 112 PHE A O 1
ATOM 838 N N . ALA A 1 113 ? -22.491 5.782 -7.264 1.00 57.12 113 ALA A N 1
ATOM 839 C CA . ALA A 1 113 ? -21.501 6.614 -7.944 1.00 57.12 113 ALA A CA 1
ATOM 840 C C . ALA A 1 113 ? -21.820 8.119 -7.833 1.00 57.12 113 ALA A C 1
ATOM 842 O O . ALA A 1 113 ? -20.924 8.923 -7.576 1.00 57.12 113 ALA A O 1
ATOM 843 N N . LEU A 1 114 ? -23.093 8.509 -7.971 1.00 57.34 114 LEU A N 1
ATOM 844 C CA . LEU A 1 114 ? -23.532 9.910 -7.901 1.00 57.34 114 LEU A CA 1
ATOM 845 C C . LEU A 1 114 ? -23.656 10.427 -6.459 1.00 57.34 114 LEU A C 1
ATOM 847 O O . LEU A 1 114 ? -23.351 11.590 -6.208 1.00 57.34 114 LEU A O 1
ATOM 851 N N . GLY A 1 115 ? -24.019 9.579 -5.490 1.00 48.84 115 GLY A N 1
ATOM 852 C CA . GLY A 1 115 ? -24.095 9.949 -4.070 1.00 48.84 115 GLY A CA 1
ATOM 853 C C . GLY A 1 115 ? -22.739 10.291 -3.438 1.00 48.84 115 GLY A C 1
ATOM 854 O O . GLY A 1 115 ? -22.684 11.022 -2.451 1.00 48.84 115 GLY A O 1
ATOM 855 N N . ARG A 1 116 ? -21.630 9.827 -4.031 1.00 52.50 116 ARG A N 1
ATOM 856 C CA . ARG A 1 116 ? -20.264 10.216 -3.640 1.00 52.50 116 ARG A CA 1
ATOM 857 C C . ARG A 1 116 ? -19.741 11.469 -4.339 1.00 52.50 116 ARG A C 1
ATOM 859 O O . ARG A 1 116 ? -18.708 11.987 -3.925 1.00 52.50 116 ARG A O 1
ATOM 866 N N . ALA A 1 117 ? -20.468 12.024 -5.309 1.00 48.53 117 ALA A N 1
ATOM 867 C CA . ALA A 1 117 ? -20.153 13.318 -5.918 1.00 48.53 117 ALA A CA 1
ATOM 868 C C . ALA A 1 117 ? -20.594 14.505 -5.033 1.00 48.53 117 ALA A C 1
ATOM 870 O O . ALA A 1 117 ? -20.968 15.568 -5.531 1.00 48.53 117 ALA A O 1
ATOM 871 N N . GLY A 1 118 ? -20.559 14.323 -3.707 1.00 47.28 118 GLY A N 1
ATOM 872 C CA . GLY A 1 118 ? -20.696 15.402 -2.743 1.00 47.28 118 GLY A CA 1
ATOM 873 C C . GLY A 1 118 ? -19.674 16.488 -3.054 1.00 47.28 118 GLY A C 1
ATOM 874 O O . GLY A 1 118 ? -18.519 16.207 -3.370 1.00 47.28 118 GLY A O 1
ATOM 875 N N . THR A 1 119 ? -20.138 17.730 -2.994 1.00 49.81 119 THR A N 1
ATOM 876 C CA . THR A 1 119 ? -19.474 18.987 -3.348 1.00 49.81 119 THR A CA 1
ATOM 877 C C . THR A 1 119 ? -18.282 19.313 -2.441 1.00 49.81 119 THR A C 1
ATOM 879 O O . THR A 1 119 ? -18.210 20.383 -1.836 1.00 49.81 119 THR A O 1
ATOM 882 N N . GLY A 1 120 ? -17.330 18.390 -2.330 1.00 52.50 120 GLY A N 1
ATOM 883 C CA . GLY A 1 120 ? -16.013 18.643 -1.788 1.00 52.50 120 GLY A CA 1
ATOM 884 C C . GLY A 1 120 ? -15.337 19.633 -2.716 1.00 52.50 120 GLY A C 1
ATOM 885 O O . GLY A 1 120 ? -14.937 19.290 -3.827 1.00 52.50 120 GLY A O 1
ATOM 886 N N . LYS A 1 121 ? -15.278 20.891 -2.279 1.00 51.06 121 LYS A N 1
ATOM 887 C CA . LYS A 1 121 ? -14.496 21.961 -2.893 1.00 51.06 121 LYS A CA 1
ATOM 888 C C . LYS A 1 121 ? -13.111 21.381 -3.175 1.00 51.06 121 LYS A C 1
ATOM 890 O O . LYS A 1 121 ? -12.348 21.170 -2.239 1.00 51.06 121 LYS A O 1
ATOM 895 N N . ARG A 1 122 ? -12.852 21.029 -4.441 1.00 53.22 122 ARG A N 1
ATOM 896 C CA . ARG A 1 122 ? -11.647 20.327 -4.897 1.00 53.22 122 ARG A CA 1
ATOM 897 C C . ARG A 1 122 ? -10.465 21.218 -4.550 1.00 53.22 122 ARG A C 1
ATOM 899 O O . ARG A 1 122 ? -10.148 22.148 -5.292 1.00 53.22 122 ARG A O 1
ATOM 906 N N . VAL A 1 123 ? -9.880 20.998 -3.375 1.00 53.91 123 VAL A N 1
ATOM 907 C CA . VAL A 1 123 ? -8.629 21.634 -2.996 1.00 53.91 123 VAL A CA 1
ATOM 908 C C . VAL A 1 123 ? -7.669 21.201 -4.085 1.00 53.91 123 VAL A C 1
ATOM 910 O O . VAL A 1 123 ? -7.517 20.012 -4.360 1.00 53.91 123 VAL A O 1
ATOM 913 N N . LYS A 1 124 ? -7.147 22.180 -4.819 1.00 53.97 124 LYS A N 1
ATOM 914 C CA . LYS A 1 124 ? -6.188 21.954 -5.890 1.00 53.97 124 LYS A CA 1
ATOM 915 C C . LYS A 1 124 ? -4.913 21.494 -5.184 1.00 53.97 124 LYS A C 1
ATOM 917 O O . LYS A 1 124 ? -4.084 22.326 -4.827 1.00 53.97 124 LYS A O 1
ATOM 922 N N . SER A 1 125 ? -4.835 20.202 -4.860 1.00 55.41 125 SER A N 1
ATOM 923 C CA . SER A 1 125 ? -3.664 19.627 -4.213 1.00 55.41 125 SER A CA 1
ATOM 924 C C . SER A 1 125 ? -2.456 19.978 -5.078 1.00 55.41 125 SER A C 1
ATOM 926 O O . SER A 1 125 ? -2.568 19.928 -6.310 1.00 55.41 125 SER A O 1
ATOM 928 N N . PRO A 1 126 ? -1.345 20.421 -4.467 1.00 63.94 126 PRO A N 1
ATOM 929 C CA . PRO A 1 126 ? -0.141 20.758 -5.206 1.00 63.94 126 PRO A CA 1
ATOM 930 C C . PRO A 1 126 ? 0.202 19.566 -6.093 1.00 63.94 126 PRO A C 1
ATOM 932 O O . PRO A 1 126 ? 0.376 18.449 -5.605 1.00 63.94 126 PRO A O 1
ATOM 935 N N . VAL A 1 127 ? 0.186 19.803 -7.406 1.00 64.12 127 VAL A N 1
ATOM 936 C CA . VAL A 1 127 ? 0.450 18.773 -8.408 1.00 64.12 127 VAL A CA 1
ATOM 937 C C . VAL A 1 127 ? 1.869 18.310 -8.157 1.00 64.12 127 VAL A C 1
ATOM 939 O O . VAL A 1 127 ? 2.829 19.025 -8.436 1.00 64.12 127 VAL A O 1
ATOM 942 N N . THR A 1 128 ? 1.984 17.143 -7.542 1.00 80.62 128 THR A N 1
ATOM 943 C CA . THR A 1 128 ? 3.283 16.551 -7.289 1.00 80.62 128 THR A CA 1
ATOM 944 C C . THR A 1 128 ? 3.822 16.069 -8.634 1.00 80.62 128 THR A C 1
ATOM 946 O O . THR A 1 128 ? 3.050 15.626 -9.486 1.00 80.62 128 THR A O 1
ATOM 949 N N . ALA A 1 129 ? 5.116 16.266 -8.892 1.00 88.00 129 ALA A N 1
ATOM 950 C CA . ALA A 1 129 ? 5.705 15.928 -10.183 1.00 88.00 129 ALA A CA 1
ATOM 951 C C . ALA A 1 129 ? 5.574 14.420 -10.445 1.00 88.00 129 ALA A C 1
ATOM 953 O O . ALA A 1 129 ? 5.827 13.607 -9.553 1.00 88.00 129 ALA A O 1
ATOM 954 N N . ALA A 1 130 ? 5.159 14.063 -11.663 1.00 95.06 130 ALA A N 1
ATOM 955 C CA . ALA A 1 130 ? 5.166 12.676 -12.105 1.00 95.06 130 ALA A CA 1
ATOM 956 C C . ALA A 1 130 ? 6.615 12.186 -12.195 1.00 95.06 130 ALA A C 1
ATOM 958 O O . ALA A 1 130 ? 7.495 12.899 -12.683 1.00 95.06 130 ALA A O 1
ATOM 959 N N . VAL A 1 131 ? 6.840 10.976 -11.711 1.00 96.38 131 VAL A N 1
ATOM 960 C CA . 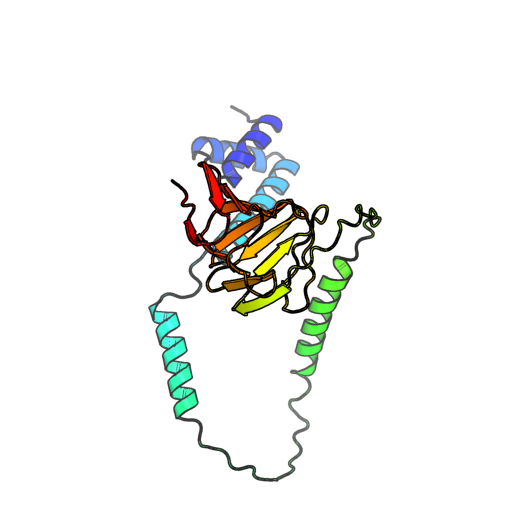VAL A 1 131 ? 8.129 10.294 -11.716 1.00 96.38 131 VAL A CA 1
ATOM 961 C C . VAL A 1 131 ? 8.192 9.419 -12.977 1.00 96.38 131 VAL A C 1
ATOM 963 O O . VAL A 1 131 ? 7.175 8.826 -13.334 1.00 96.38 131 VAL A O 1
ATOM 966 N N . PRO A 1 132 ? 9.334 9.328 -13.684 1.00 96.44 132 PRO A N 1
ATOM 967 C CA . PRO A 1 132 ? 9.493 8.518 -14.897 1.00 96.44 132 PRO A CA 1
ATOM 968 C C . PRO A 1 132 ? 9.528 6.996 -14.633 1.00 96.44 132 PRO A C 1
ATOM 970 O O . PRO A 1 132 ? 10.219 6.276 -15.343 1.00 96.44 132 PRO A O 1
ATOM 973 N N . MET A 1 133 ? 8.783 6.510 -13.639 1.00 97.38 133 MET A N 1
ATOM 974 C CA . MET A 1 133 ? 8.566 5.085 -13.375 1.00 97.38 133 MET A CA 1
ATOM 975 C C . MET A 1 133 ? 7.335 4.597 -14.139 1.00 97.38 133 MET A C 1
ATOM 977 O O . MET A 1 133 ? 6.362 5.345 -14.296 1.00 97.38 133 MET A O 1
ATOM 981 N N . LYS A 1 134 ? 7.351 3.338 -14.579 1.00 97.88 134 LYS A N 1
ATOM 982 C CA . LYS A 1 134 ? 6.202 2.691 -15.233 1.00 97.88 134 LYS A CA 1
ATOM 983 C C . LYS A 1 134 ? 5.783 1.443 -14.478 1.00 97.88 134 LYS A C 1
ATOM 985 O O . LYS A 1 134 ? 6.597 0.811 -13.816 1.00 97.88 134 LYS A O 1
ATOM 990 N N . VAL A 1 135 ? 4.520 1.066 -14.623 1.00 98.25 135 VAL A N 1
ATOM 991 C CA . VAL A 1 135 ? 4.020 -0.228 -14.157 1.00 98.25 135 VAL A CA 1
ATOM 992 C C . VAL A 1 135 ? 4.226 -1.225 -15.297 1.00 98.25 135 VAL A C 1
ATOM 994 O O . VAL A 1 135 ? 3.512 -1.174 -16.295 1.00 98.25 135 VAL A O 1
ATOM 997 N N . ALA A 1 136 ? 5.250 -2.069 -15.183 1.00 98.06 136 ALA A N 1
ATOM 998 C CA . ALA A 1 136 ? 5.650 -3.007 -16.231 1.00 98.06 136 ALA A CA 1
ATOM 999 C C . ALA A 1 136 ? 4.767 -4.258 -16.260 1.00 98.06 136 ALA A C 1
ATOM 1001 O O . ALA A 1 136 ? 4.420 -4.742 -17.336 1.00 98.06 136 ALA A O 1
ATOM 1002 N N . ASP A 1 137 ? 4.384 -4.756 -15.085 1.00 98.44 137 ASP A N 1
ATOM 1003 C CA . ASP A 1 137 ? 3.485 -5.897 -14.940 1.00 98.44 137 ASP A CA 1
ATOM 1004 C C . ASP A 1 137 ? 2.584 -5.729 -13.715 1.00 98.44 137 ASP A C 1
ATOM 1006 O O . ASP A 1 137 ? 2.934 -5.049 -12.744 1.00 98.44 137 ASP A O 1
ATOM 1010 N N . LEU A 1 138 ? 1.400 -6.331 -13.780 1.00 98.31 138 LEU A N 1
ATOM 1011 C CA . LEU A 1 138 ? 0.388 -6.244 -12.742 1.00 98.31 138 LEU A CA 1
ATOM 1012 C C . LEU A 1 138 ? -0.458 -7.518 -12.700 1.00 98.31 138 LEU A C 1
ATOM 1014 O O . LEU A 1 138 ? -1.246 -7.798 -13.605 1.00 98.31 138 LEU A O 1
ATOM 1018 N N . ALA A 1 139 ? -0.371 -8.232 -11.584 1.00 97.94 139 ALA A N 1
ATOM 1019 C CA . ALA A 1 139 ? -1.232 -9.357 -11.262 1.00 97.94 139 ALA A CA 1
ATOM 1020 C C . ALA A 1 139 ? -2.102 -9.018 -10.045 1.00 97.94 139 ALA A C 1
ATOM 1022 O O . ALA A 1 139 ? -1.612 -8.534 -9.028 1.00 97.94 139 ALA A O 1
ATOM 1023 N N . GLY A 1 140 ? -3.403 -9.304 -10.117 1.00 97.25 140 GLY A N 1
ATOM 1024 C CA . GLY A 1 140 ? -4.337 -9.052 -9.014 1.00 97.25 140 GLY A CA 1
ATOM 1025 C C . GLY A 1 140 ? -4.647 -7.566 -8.788 1.00 97.25 140 GLY A C 1
ATOM 1026 O O . GLY A 1 140 ? -4.633 -6.766 -9.722 1.00 97.25 140 GLY A O 1
ATOM 1027 N N . THR A 1 141 ? -4.988 -7.208 -7.547 1.00 97.56 141 THR A N 1
ATOM 1028 C CA . THR A 1 141 ? -5.380 -5.838 -7.181 1.00 97.56 141 THR A CA 1
ATOM 1029 C C . THR A 1 141 ? -4.257 -5.141 -6.427 1.00 97.56 141 THR A C 1
ATOM 1031 O O . THR A 1 141 ? -3.967 -5.491 -5.280 1.00 97.56 141 THR A O 1
ATOM 1034 N N . VAL A 1 142 ? -3.698 -4.102 -7.044 1.00 98.25 142 VAL A N 1
ATOM 1035 C CA . VAL A 1 142 ? -2.803 -3.143 -6.390 1.00 98.25 142 VAL A CA 1
ATOM 1036 C C . VAL A 1 142 ? -3.469 -1.779 -6.401 1.00 98.25 142 VAL A C 1
ATOM 1038 O O . VAL A 1 142 ? -4.033 -1.350 -7.408 1.00 98.25 142 VAL A O 1
ATOM 1041 N N . LEU A 1 143 ? -3.449 -1.114 -5.255 1.00 98.19 143 LEU A N 1
ATOM 1042 C CA . LEU A 1 143 ? -4.036 0.198 -5.052 1.00 98.19 143 LEU A CA 1
ATOM 1043 C C . LEU A 1 143 ? -2.929 1.239 -4.906 1.00 98.19 143 LEU A C 1
ATOM 1045 O O . LEU A 1 143 ? -1.876 0.965 -4.335 1.00 98.19 143 LEU A O 1
ATOM 1049 N N . VAL A 1 144 ? -3.188 2.452 -5.380 1.00 98.19 144 VAL A N 1
ATOM 1050 C CA . VAL A 1 144 ? -2.318 3.610 -5.191 1.00 98.19 144 VAL A CA 1
ATOM 1051 C C . VAL A 1 144 ? -3.097 4.764 -4.571 1.00 98.19 144 VAL A C 1
ATOM 1053 O O . VAL A 1 144 ? -4.193 5.128 -5.014 1.00 98.19 144 VAL A O 1
ATOM 1056 N N . LYS A 1 145 ? -2.534 5.351 -3.518 1.00 97.44 145 LYS A N 1
ATOM 1057 C CA . LYS A 1 145 ? -3.021 6.577 -2.888 1.00 97.44 145 LYS A CA 1
ATOM 1058 C C . LYS A 1 145 ? -2.031 7.693 -3.174 1.00 97.44 145 LYS A C 1
ATOM 1060 O O . LYS A 1 145 ? -0.910 7.685 -2.672 1.00 97.44 145 LYS A O 1
ATOM 1065 N N . HIS A 1 146 ? -2.469 8.665 -3.968 1.00 96.44 146 HIS A N 1
ATOM 1066 C CA . HIS A 1 146 ? -1.651 9.827 -4.288 1.00 96.44 146 HIS A CA 1
ATOM 1067 C C . HIS A 1 146 ? -1.484 10.749 -3.084 1.00 96.44 146 HIS A C 1
ATOM 1069 O O . HIS A 1 146 ? -2.407 10.923 -2.281 1.00 96.44 146 HIS A O 1
ATOM 1075 N N . LYS A 1 147 ? -0.325 11.404 -2.986 1.00 94.44 147 LYS A N 1
ATOM 1076 C CA . LYS A 1 147 ? -0.063 12.381 -1.926 1.00 94.44 147 LYS A CA 1
ATOM 1077 C C . LYS A 1 147 ? -1.127 13.486 -1.916 1.00 94.44 147 LYS A C 1
ATOM 1079 O O . LYS A 1 147 ? -1.337 14.184 -2.907 1.00 94.44 147 LYS A O 1
ATOM 1084 N N . GLY A 1 148 ? -1.790 13.663 -0.773 1.00 91.56 148 GLY A N 1
ATOM 1085 C CA . GLY A 1 148 ? -2.865 14.648 -0.600 1.00 91.56 148 GLY A CA 1
ATOM 1086 C C . GLY A 1 148 ? -4.223 14.237 -1.186 1.00 91.56 148 GLY A C 1
ATOM 1087 O O . GLY A 1 148 ? -5.115 15.078 -1.269 1.00 91.56 148 GLY A O 1
ATOM 1088 N N . SER A 1 149 ? -4.380 12.979 -1.607 1.00 93.00 149 SER A N 1
ATOM 1089 C CA . SER A 1 149 ? -5.671 12.345 -1.885 1.00 93.00 149 SER A CA 1
ATOM 1090 C C . SER A 1 149 ? -6.077 11.473 -0.700 1.00 93.00 149 SER A C 1
ATOM 1092 O O . SER A 1 149 ? -5.242 10.758 -0.154 1.00 93.00 149 SER A O 1
ATOM 1094 N N . ASP A 1 150 ? -7.364 11.457 -0.356 1.00 92.38 150 ASP A N 1
ATOM 1095 C CA . ASP A 1 150 ? -7.930 10.511 0.621 1.00 92.38 150 ASP A CA 1
ATOM 1096 C C . ASP A 1 150 ? -8.460 9.229 -0.032 1.00 92.38 150 ASP A C 1
ATOM 1098 O O . ASP A 1 150 ? -8.869 8.292 0.650 1.00 92.38 150 ASP A O 1
ATOM 1102 N N . LEU A 1 151 ? -8.444 9.180 -1.363 1.00 93.94 151 LEU A N 1
ATOM 1103 C CA . LEU A 1 151 ? -8.956 8.067 -2.146 1.00 93.94 151 LEU A CA 1
ATOM 1104 C C . LEU A 1 151 ? -7.821 7.166 -2.627 1.00 93.94 151 LEU A C 1
ATOM 1106 O O . LEU A 1 151 ? -6.807 7.648 -3.143 1.00 93.94 151 LEU A O 1
ATOM 1110 N N . TRP A 1 152 ? -8.055 5.863 -2.486 1.00 97.25 152 TRP A N 1
ATOM 1111 C CA . TRP A 1 152 ? -7.300 4.803 -3.140 1.00 97.25 152 TRP A CA 1
ATOM 1112 C C . TRP A 1 152 ? -7.839 4.586 -4.552 1.00 97.25 152 TRP A C 1
ATOM 1114 O O . TRP A 1 152 ? -9.052 4.524 -4.761 1.00 97.25 152 TRP A O 1
ATOM 1124 N N . HIS A 1 153 ? -6.934 4.447 -5.511 1.00 97.19 153 HIS A N 1
ATOM 1125 C CA . HIS A 1 153 ? -7.248 4.171 -6.907 1.00 97.19 153 HIS A CA 1
ATOM 1126 C C . HIS A 1 153 ? -6.659 2.817 -7.290 1.00 97.19 153 HIS A C 1
ATOM 1128 O O . HIS A 1 153 ? -5.594 2.457 -6.800 1.00 97.19 153 HIS A O 1
ATOM 1134 N N . GLY A 1 154 ? -7.325 2.071 -8.171 1.00 97.44 154 GLY A N 1
ATOM 1135 C CA . GLY A 1 154 ? -6.715 0.883 -8.768 1.00 97.44 154 GLY A CA 1
ATOM 1136 C C . GLY A 1 154 ? -5.512 1.282 -9.619 1.00 97.44 154 GLY A C 1
ATOM 1137 O O . GLY A 1 154 ? -5.616 2.186 -10.451 1.00 97.44 154 GLY A O 1
ATOM 1138 N N . LEU A 1 155 ? -4.376 0.627 -9.398 1.00 97.94 155 LEU A N 1
ATOM 1139 C CA . LEU A 1 155 ? -3.210 0.761 -10.254 1.00 97.94 155 LEU A CA 1
ATOM 1140 C C . LEU A 1 155 ? -3.478 0.025 -11.576 1.00 97.94 155 LEU A C 1
ATOM 1142 O O . LEU A 1 155 ? -4.106 -1.030 -11.598 1.00 97.94 155 LEU A O 1
ATOM 1146 N N . THR A 1 156 ? -3.031 0.603 -12.683 1.00 98.19 156 THR A N 1
ATOM 1147 C CA . THR A 1 156 ? -3.127 0.040 -14.035 1.00 98.19 156 THR A CA 1
ATOM 1148 C C . THR A 1 156 ? -1.769 0.178 -14.718 1.00 98.19 156 THR A C 1
ATOM 1150 O O . THR A 1 156 ? -0.950 0.978 -14.268 1.00 98.19 156 THR A O 1
ATOM 1153 N N . LEU A 1 157 ? -1.533 -0.543 -15.817 1.00 98.00 157 LEU A N 1
A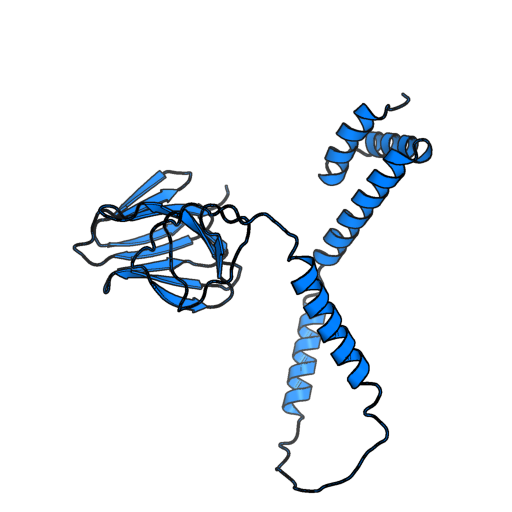TOM 1154 C CA . LEU A 1 157 ? -0.275 -0.441 -16.577 1.00 98.00 157 LEU A CA 1
ATOM 1155 C C . LEU A 1 157 ? 0.005 0.989 -17.094 1.00 98.00 157 LEU A C 1
ATOM 1157 O O . LEU A 1 157 ? 1.152 1.406 -17.196 1.00 98.00 157 LEU A O 1
ATOM 1161 N N . GLU A 1 158 ? -1.048 1.774 -17.342 1.00 97.25 158 GLU A N 1
ATOM 1162 C CA . GLU A 1 158 ? -0.962 3.168 -17.812 1.00 97.25 158 GLU A CA 1
ATOM 1163 C C . GLU A 1 158 ? -0.952 4.199 -16.667 1.00 97.25 158 GLU A C 1
ATOM 1165 O O . GLU A 1 158 ? -0.966 5.415 -16.898 1.00 97.25 158 GLU A O 1
ATOM 1170 N N . SER A 1 159 ? -0.988 3.740 -15.412 1.00 96.94 159 SER A N 1
ATOM 1171 C CA . SER A 1 159 ? -1.006 4.632 -14.258 1.00 96.94 159 SER A CA 1
ATOM 1172 C C . SER A 1 159 ? 0.320 5.374 -14.135 1.00 96.94 159 SER A C 1
ATOM 1174 O O . SER A 1 159 ? 1.401 4.793 -14.187 1.00 96.94 159 SER A O 1
ATOM 1176 N N . LYS A 1 160 ? 0.230 6.686 -13.914 1.00 97.50 160 LYS A N 1
ATOM 1177 C CA . LYS A 1 160 ? 1.394 7.514 -13.594 1.00 97.50 160 LYS A CA 1
ATOM 1178 C C . LYS A 1 160 ? 1.740 7.361 -12.121 1.00 97.50 160 LYS A C 1
ATOM 1180 O O . LYS A 1 160 ? 0.845 7.406 -11.279 1.00 97.50 160 LYS A O 1
ATOM 1185 N N . VAL A 1 161 ? 3.033 7.255 -11.840 1.00 97.56 161 VAL A N 1
ATOM 1186 C CA . VAL A 1 161 ? 3.578 7.281 -10.483 1.00 97.56 161 VAL A CA 1
ATOM 1187 C C . VAL A 1 161 ? 3.979 8.708 -10.130 1.00 97.56 161 VAL A C 1
ATOM 1189 O O . VAL A 1 161 ? 4.603 9.414 -10.927 1.00 97.56 161 VAL A O 1
ATOM 1192 N N . TYR A 1 162 ? 3.625 9.146 -8.930 1.00 97.12 162 TYR A N 1
ATOM 1193 C CA . TYR A 1 162 ? 3.959 10.457 -8.393 1.00 97.12 162 TYR A CA 1
ATOM 1194 C C . TYR A 1 162 ? 4.773 10.326 -7.111 1.00 97.12 162 TYR A C 1
ATOM 1196 O O . TYR A 1 162 ? 4.663 9.360 -6.356 1.00 97.12 162 TYR A O 1
ATOM 1204 N N . LEU A 1 163 ? 5.594 11.338 -6.836 1.00 96.75 163 LEU A N 1
ATOM 1205 C CA . LEU A 1 163 ? 6.318 11.403 -5.574 1.00 96.75 163 LEU A CA 1
ATOM 1206 C C . LEU A 1 163 ? 5.330 11.457 -4.391 1.00 96.75 163 LEU A C 1
ATOM 1208 O O . LEU A 1 163 ? 4.395 12.257 -4.372 1.00 96.75 163 LEU A O 1
ATOM 1212 N N . GLY A 1 164 ? 5.557 10.627 -3.379 1.00 96.50 164 GLY A N 1
ATOM 1213 C CA . GLY A 1 164 ? 4.670 10.465 -2.229 1.00 96.50 164 GLY A CA 1
ATOM 1214 C C . GLY A 1 164 ? 3.493 9.520 -2.455 1.00 96.50 164 GLY A C 1
ATOM 1215 O O . GLY A 1 164 ? 2.650 9.419 -1.564 1.00 96.50 164 GLY A O 1
ATOM 1216 N N . ASP A 1 165 ? 3.412 8.848 -3.606 1.00 97.94 165 ASP A N 1
ATOM 1217 C CA . ASP A 1 165 ? 2.443 7.775 -3.806 1.00 97.94 165 ASP A CA 1
ATOM 1218 C C . ASP A 1 165 ? 2.673 6.654 -2.790 1.00 97.94 165 ASP A C 1
ATOM 1220 O O . ASP A 1 165 ? 3.805 6.234 -2.538 1.00 97.94 165 ASP A O 1
ATOM 1224 N N . THR A 1 166 ? 1.572 6.190 -2.202 1.00 98.31 166 THR A N 1
ATOM 1225 C CA . THR A 1 166 ? 1.528 4.995 -1.359 1.00 98.31 166 THR A CA 1
ATOM 1226 C C . THR A 1 166 ? 0.909 3.860 -2.158 1.00 98.31 166 THR A C 1
ATOM 1228 O O . THR A 1 166 ? -0.232 3.973 -2.607 1.00 98.31 166 THR A O 1
ATOM 1231 N N . PHE A 1 167 ? 1.648 2.774 -2.322 1.00 98.25 167 PHE A N 1
ATOM 1232 C CA . PHE A 1 167 ? 1.215 1.552 -2.982 1.00 98.25 167 PHE A CA 1
ATOM 1233 C C . PHE A 1 167 ? 0.759 0.543 -1.939 1.00 98.25 167 PHE A C 1
ATOM 1235 O O . PHE A 1 167 ? 1.411 0.374 -0.910 1.00 98.25 167 PHE A O 1
ATOM 1242 N N . HIS A 1 168 ? -0.346 -0.136 -2.227 1.00 98.12 168 HIS A N 1
ATOM 1243 C CA . HIS A 1 168 ? -0.854 -1.225 -1.414 1.00 98.12 168 HIS A CA 1
ATOM 1244 C C . HIS A 1 168 ? -1.235 -2.416 -2.292 1.00 98.12 168 HIS A C 1
ATOM 1246 O O . HIS A 1 168 ? -2.187 -2.338 -3.071 1.00 98.12 168 HIS A O 1
ATOM 1252 N N . SER A 1 169 ? -0.500 -3.516 -2.157 1.00 97.88 169 SER A N 1
ATOM 1253 C CA . SER A 1 169 ? -0.817 -4.781 -2.827 1.00 97.88 169 SER A CA 1
ATOM 1254 C C . SER A 1 169 ? -1.672 -5.634 -1.902 1.00 97.88 169 SER A C 1
ATOM 1256 O O . SER A 1 169 ? -1.348 -5.807 -0.730 1.00 97.88 169 SER A O 1
ATOM 1258 N N . THR A 1 170 ? -2.764 -6.178 -2.426 1.00 96.75 170 THR A N 1
ATOM 1259 C CA . THR A 1 170 ? -3.656 -7.080 -1.686 1.00 96.75 170 THR A CA 1
ATOM 1260 C C . THR A 1 170 ? -3.114 -8.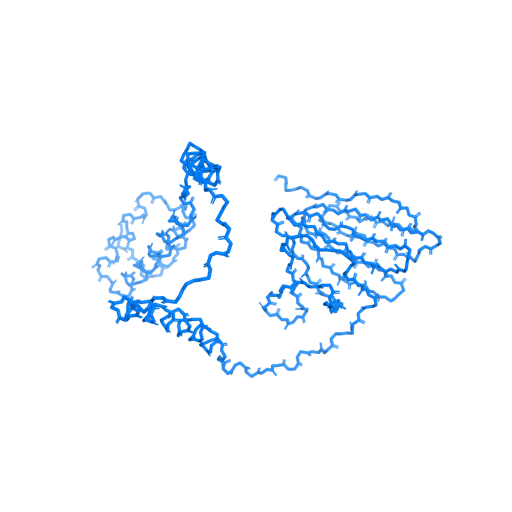520 -1.656 1.00 96.75 170 THR A C 1
ATOM 1262 O O . THR A 1 170 ? -1.975 -8.792 -2.040 1.00 96.75 170 THR A O 1
ATOM 1265 N N . THR A 1 171 ? -3.910 -9.475 -1.173 1.00 95.12 171 THR A N 1
ATOM 1266 C CA . THR A 1 171 ? -3.555 -10.900 -1.257 1.00 95.12 171 THR A CA 1
ATOM 1267 C C . THR A 1 171 ? -3.563 -11.373 -2.711 1.00 95.12 171 THR A C 1
ATOM 1269 O O . THR A 1 171 ? -4.438 -10.989 -3.487 1.00 95.12 171 THR A O 1
ATOM 1272 N N . LYS A 1 172 ? -2.620 -12.253 -3.081 1.00 96.00 172 LYS A N 1
ATOM 1273 C CA . LYS A 1 172 ? -2.487 -12.784 -4.454 1.00 96.00 172 LYS A CA 1
ATOM 1274 C C . LYS A 1 172 ? -2.330 -11.696 -5.526 1.00 96.00 172 LYS A C 1
ATOM 1276 O O . LYS A 1 172 ? -2.783 -11.878 -6.657 1.00 96.00 172 LYS A O 1
ATOM 1281 N N . SER A 1 173 ? -1.718 -10.571 -5.171 1.00 97.25 173 SER A N 1
ATOM 1282 C CA . SER A 1 173 ? -1.338 -9.542 -6.134 1.00 97.25 173 SER A CA 1
ATOM 1283 C C . SER A 1 173 ? 0.167 -9.361 -6.174 1.00 97.25 173 SER A C 1
ATOM 1285 O O . SER A 1 173 ? 0.815 -9.491 -5.141 1.00 97.25 173 SER A O 1
ATOM 1287 N N . ALA A 1 174 ? 0.675 -9.014 -7.347 1.00 97.12 174 ALA A N 1
ATOM 1288 C CA . ALA A 1 174 ? 2.056 -8.636 -7.578 1.00 97.12 174 ALA A CA 1
ATOM 1289 C C . ALA A 1 174 ? 2.088 -7.440 -8.535 1.00 97.12 174 ALA A C 1
ATOM 1291 O O . ALA A 1 174 ? 1.197 -7.279 -9.375 1.00 97.12 174 ALA A O 1
ATOM 1292 N N . CYS A 1 175 ? 3.093 -6.584 -8.402 1.00 98.38 175 CYS A N 1
ATOM 1293 C CA . CYS A 1 175 ? 3.290 -5.436 -9.283 1.00 98.38 175 CYS A CA 1
ATOM 1294 C C . CYS A 1 175 ? 4.775 -5.245 -9.544 1.00 98.38 175 CYS A C 1
ATOM 1296 O O . CYS A 1 175 ? 5.560 -5.224 -8.601 1.00 98.38 175 CYS A O 1
ATOM 1298 N N . VAL A 1 176 ? 5.149 -5.068 -10.807 1.00 98.62 176 VAL A N 1
ATOM 1299 C CA . VAL A 1 176 ? 6.526 -4.757 -11.192 1.00 98.62 176 VAL A CA 1
ATOM 1300 C C . VAL A 1 176 ? 6.585 -3.301 -11.622 1.00 98.62 176 VAL A C 1
ATOM 1302 O O . VAL A 1 176 ? 5.929 -2.895 -12.584 1.00 98.62 176 VAL A O 1
ATOM 1305 N N . LEU A 1 177 ? 7.382 -2.509 -10.912 1.00 98.44 177 LEU A N 1
ATOM 1306 C CA . LEU A 1 177 ? 7.697 -1.137 -11.283 1.00 98.44 177 LEU A CA 1
ATOM 1307 C C . LEU A 1 177 ? 9.019 -1.113 -12.054 1.00 98.44 177 LEU A C 1
ATOM 1309 O O . LEU A 1 177 ? 10.051 -1.537 -11.541 1.00 98.44 177 LEU A O 1
ATOM 1313 N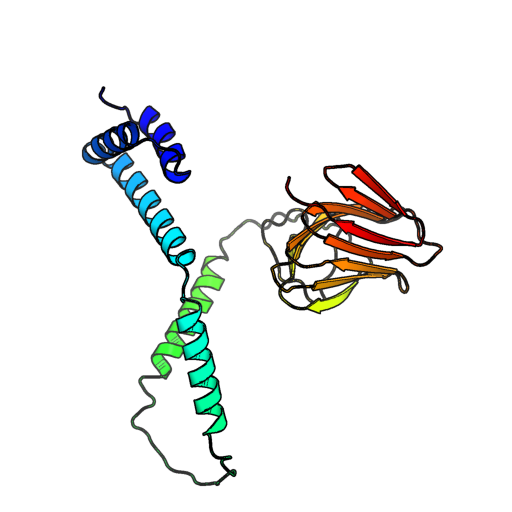 N . GLU A 1 178 ? 8.997 -0.584 -13.273 1.00 98.31 178 GLU A N 1
ATOM 1314 C CA . GLU A 1 178 ? 10.199 -0.231 -14.033 1.00 98.31 178 GLU A CA 1
ATOM 1315 C C . GLU A 1 178 ? 10.713 1.110 -13.496 1.00 98.31 178 GLU A C 1
ATOM 1317 O O . GLU A 1 178 ? 10.047 2.143 -13.644 1.00 98.31 178 GLU A O 1
ATOM 1322 N N . LEU A 1 179 ? 11.869 1.084 -12.827 1.00 97.62 179 LEU A N 1
ATOM 1323 C CA . LEU A 1 179 ? 12.512 2.269 -12.252 1.00 97.62 179 LEU A CA 1
ATOM 1324 C C . LEU A 1 179 ? 13.265 3.060 -13.326 1.00 97.62 179 LEU A C 1
ATOM 1326 O O . LEU A 1 179 ? 13.208 4.289 -13.370 1.00 97.62 179 LEU A O 1
ATOM 1330 N N . ASP A 1 180 ? 13.946 2.321 -14.197 1.00 95.56 180 ASP A N 1
ATOM 1331 C CA . ASP A 1 180 ? 14.649 2.765 -15.394 1.00 95.56 180 ASP A CA 1
ATOM 1332 C C . ASP A 1 180 ? 14.648 1.600 -16.417 1.00 95.56 180 ASP A C 1
ATOM 1334 O O . ASP A 1 180 ? 14.147 0.524 -16.093 1.00 95.56 180 ASP A O 1
ATOM 1338 N N . PRO A 1 181 ? 15.183 1.757 -17.647 1.00 95.81 181 PRO A N 1
ATOM 1339 C CA . PRO A 1 181 ? 15.113 0.712 -18.675 1.00 95.81 181 PRO A CA 1
ATOM 1340 C C . PRO A 1 181 ? 15.709 -0.653 -18.302 1.00 95.81 181 PRO A C 1
ATOM 1342 O O . PRO A 1 181 ? 15.438 -1.624 -19.003 1.00 95.81 181 PRO A O 1
ATOM 1345 N N . ASN A 1 182 ? 16.548 -0.725 -17.267 1.00 97.12 182 ASN A N 1
ATOM 1346 C CA . ASN A 1 182 ? 17.257 -1.936 -16.870 1.00 97.12 182 ASN A CA 1
ATOM 1347 C C . ASN A 1 182 ? 17.045 -2.308 -15.394 1.00 97.12 182 ASN A C 1
ATOM 1349 O O . ASN A 1 182 ? 17.550 -3.344 -14.979 1.00 97.12 182 ASN A O 1
ATOM 1353 N N . SER A 1 183 ? 16.332 -1.498 -14.607 1.00 98.06 183 SER A N 1
ATOM 1354 C CA . SER A 1 183 ? 16.140 -1.729 -13.172 1.00 98.06 183 SER A CA 1
ATOM 1355 C C . SER A 1 183 ? 14.664 -1.843 -12.818 1.00 98.06 183 SER A C 1
ATOM 1357 O O . SER A 1 183 ? 13.838 -1.026 -13.238 1.00 98.06 183 SER A O 1
ATOM 1359 N N . THR A 1 184 ? 14.329 -2.838 -12.001 1.00 98.50 184 THR A N 1
ATOM 1360 C CA . THR A 1 184 ? 12.947 -3.155 -11.631 1.00 98.50 184 THR A CA 1
ATOM 1361 C C . THR A 1 184 ? 12.777 -3.312 -10.124 1.00 98.50 184 THR A C 1
ATOM 1363 O O . THR A 1 184 ? 13.714 -3.633 -9.390 1.00 98.50 184 THR A O 1
ATOM 1366 N N . LEU A 1 185 ? 11.558 -3.049 -9.658 1.00 98.56 185 LEU A N 1
ATOM 1367 C CA . LEU A 1 185 ? 11.129 -3.246 -8.282 1.00 98.56 185 LEU A CA 1
ATOM 1368 C C . LEU A 1 185 ? 9.834 -4.058 -8.282 1.00 98.56 185 LEU A C 1
ATOM 1370 O O . LEU A 1 185 ? 8.783 -3.562 -8.685 1.00 98.56 185 LEU A O 1
ATOM 1374 N N . GLU A 1 186 ? 9.915 -5.300 -7.828 1.00 98.69 186 GLU A N 1
ATOM 1375 C CA . GLU A 1 186 ? 8.782 -6.204 -7.698 1.00 98.69 186 GLU A CA 1
ATOM 1376 C C . GLU A 1 186 ? 8.186 -6.101 -6.292 1.00 98.69 186 GLU A C 1
ATOM 1378 O O . GLU A 1 186 ? 8.854 -6.313 -5.276 1.00 98.69 186 GLU A O 1
ATOM 1383 N N . LEU A 1 187 ? 6.907 -5.751 -6.244 1.00 98.38 187 LEU A N 1
ATOM 1384 C CA . LEU A 1 187 ? 6.090 -5.669 -5.046 1.00 98.38 187 LEU A CA 1
ATOM 1385 C C . LEU A 1 187 ? 5.296 -6.967 -4.916 1.00 98.38 187 LEU A C 1
ATOM 1387 O O . LEU A 1 187 ? 4.460 -7.257 -5.775 1.00 98.38 187 LEU A O 1
ATOM 1391 N N . ASP A 1 188 ? 5.521 -7.713 -3.836 1.00 97.56 188 ASP A N 1
ATOM 1392 C CA . ASP A 1 188 ? 4.757 -8.925 -3.534 1.00 97.56 188 ASP A CA 1
ATOM 1393 C C . ASP A 1 188 ? 3.375 -8.562 -2.936 1.00 97.56 188 ASP A C 1
ATOM 1395 O O . ASP A 1 188 ? 2.971 -7.396 -2.841 1.00 97.56 188 ASP A O 1
ATOM 1399 N N . GLN A 1 189 ? 2.618 -9.571 -2.525 1.00 97.44 189 GLN A N 1
ATOM 1400 C CA . GLN A 1 189 ? 1.330 -9.422 -1.859 1.00 97.44 189 GLN A CA 1
ATOM 1401 C C . GLN A 1 189 ? 1.447 -8.793 -0.462 1.00 97.44 189 GLN A C 1
ATOM 1403 O O . GLN A 1 189 ? 2.449 -8.951 0.236 1.00 97.44 189 GLN A O 1
ATOM 1408 N N . ASN A 1 190 ? 0.363 -8.154 -0.010 1.00 96.94 190 ASN A N 1
ATOM 1409 C CA . ASN A 1 190 ? 0.244 -7.535 1.320 1.00 96.94 190 ASN A CA 1
ATOM 1410 C C . ASN A 1 190 ? 1.384 -6.556 1.646 1.00 96.94 190 ASN A C 1
ATOM 1412 O O . ASN A 1 190 ? 1.916 -6.563 2.754 1.00 96.94 190 ASN A O 1
ATOM 1416 N N . ILE A 1 191 ? 1.778 -5.739 0.672 1.00 98.00 191 ILE A N 1
ATOM 1417 C CA . ILE A 1 191 ? 2.798 -4.706 0.859 1.00 98.00 191 ILE A CA 1
ATOM 1418 C C . ILE A 1 191 ? 2.160 -3.342 1.111 1.00 98.00 191 ILE A C 1
ATOM 1420 O O . ILE A 1 191 ? 1.080 -3.038 0.593 1.00 98.00 191 ILE A O 1
ATOM 1424 N N . MET A 1 192 ? 2.871 -2.498 1.853 1.00 98.12 192 MET A N 1
ATOM 1425 C CA . MET A 1 192 ? 2.640 -1.059 1.879 1.00 98.12 192 MET A CA 1
ATOM 1426 C C . MET A 1 192 ? 3.957 -0.319 1.674 1.00 98.12 192 MET A C 1
ATOM 1428 O O . MET A 1 192 ? 4.874 -0.412 2.491 1.00 98.12 192 MET A O 1
ATOM 1432 N N . LEU A 1 193 ? 4.053 0.384 0.548 1.00 98.44 193 LEU A N 1
ATOM 1433 C CA . LEU A 1 193 ? 5.278 1.034 0.092 1.00 98.44 193 LEU A CA 1
ATOM 1434 C C . LEU A 1 193 ? 5.005 2.497 -0.248 1.00 98.44 193 LEU A C 1
ATOM 1436 O O . LEU A 1 193 ? 4.075 2.791 -0.993 1.00 98.44 193 LEU A O 1
ATOM 1440 N N . VAL A 1 194 ? 5.834 3.416 0.240 1.00 98.19 194 VAL A N 1
ATOM 1441 C CA . VAL A 1 194 ? 5.727 4.852 -0.061 1.00 98.19 194 VAL A CA 1
ATOM 1442 C C . VAL A 1 194 ? 6.948 5.311 -0.846 1.00 98.19 194 VAL A C 1
ATOM 1444 O O . VAL A 1 194 ? 8.072 5.127 -0.386 1.00 98.19 194 VAL A O 1
ATOM 1447 N N . LEU A 1 195 ? 6.754 5.963 -1.993 1.00 98.00 195 LEU A N 1
ATOM 1448 C CA . LEU A 1 195 ? 7.843 6.619 -2.725 1.00 98.00 195 LEU A CA 1
ATOM 1449 C C . LEU A 1 195 ? 8.156 7.976 -2.079 1.00 98.00 195 LEU A C 1
ATOM 1451 O O . LEU A 1 195 ? 7.385 8.923 -2.225 1.00 98.00 195 LEU A O 1
ATOM 1455 N N . THR A 1 196 ? 9.267 8.103 -1.359 1.00 97.38 196 THR A N 1
ATOM 1456 C CA . THR A 1 196 ? 9.564 9.305 -0.557 1.00 97.38 196 THR A CA 1
ATOM 1457 C C . THR A 1 196 ? 10.468 10.301 -1.272 1.00 97.38 196 THR A C 1
ATOM 1459 O O . THR A 1 196 ? 10.303 11.508 -1.074 1.00 97.38 196 THR A O 1
ATOM 1462 N N . SER A 1 197 ? 11.382 9.820 -2.121 1.00 96.44 197 SER A N 1
ATOM 1463 C CA . SER A 1 197 ? 12.320 10.648 -2.885 1.00 96.44 197 SER A CA 1
ATOM 1464 C C . SER A 1 197 ? 12.561 10.097 -4.290 1.00 96.44 197 SER A C 1
ATOM 1466 O O . SER A 1 197 ? 12.593 8.886 -4.503 1.00 96.44 197 SER A O 1
ATOM 1468 N N . HIS A 1 198 ? 12.743 11.006 -5.246 1.00 95.81 198 HIS A N 1
ATOM 1469 C CA . HIS A 1 198 ? 13.153 10.723 -6.618 1.00 95.81 198 HIS A CA 1
ATOM 1470 C C . HIS A 1 198 ? 13.882 11.955 -7.186 1.00 95.81 198 HIS A C 1
ATOM 1472 O O . HIS A 1 198 ? 13.581 13.071 -6.761 1.00 95.81 198 HIS A O 1
ATOM 1478 N N . ASN A 1 199 ? 14.752 11.771 -8.193 1.00 89.75 199 ASN A N 1
ATOM 1479 C CA . ASN A 1 199 ? 15.634 12.772 -8.829 1.00 89.75 199 ASN A CA 1
ATOM 1480 C C . ASN A 1 199 ? 16.967 12.998 -8.084 1.00 89.75 199 ASN A C 1
ATOM 1482 O O . ASN A 1 199 ? 17.108 13.915 -7.279 1.00 89.75 199 ASN A O 1
ATOM 1486 N N . GLY A 1 200 ? 17.956 12.150 -8.384 1.00 91.81 200 GLY A N 1
ATOM 1487 C CA . GLY A 1 200 ? 19.287 12.120 -7.759 1.00 91.81 200 GLY A CA 1
ATOM 1488 C C . GLY A 1 200 ? 19.435 10.968 -6.767 1.00 91.81 200 GLY A C 1
ATOM 1489 O O . GLY A 1 200 ? 20.447 10.275 -6.779 1.00 91.81 200 GLY A O 1
ATOM 1490 N N . THR A 1 201 ? 18.374 10.712 -6.006 1.00 95.88 201 THR A N 1
ATOM 1491 C CA . THR A 1 201 ? 18.244 9.569 -5.103 1.00 95.88 201 THR A CA 1
ATOM 1492 C C . THR A 1 201 ? 16.845 8.989 -5.243 1.00 95.88 201 THR A C 1
ATOM 1494 O O . THR A 1 201 ? 15.873 9.743 -5.178 1.00 95.88 201 THR A O 1
ATOM 1497 N N . THR A 1 202 ? 16.741 7.672 -5.400 1.00 97.88 202 THR A N 1
ATOM 1498 C CA . THR A 1 202 ? 15.457 6.961 -5.357 1.00 97.88 202 THR A CA 1
ATOM 1499 C C . THR A 1 202 ? 15.301 6.342 -3.977 1.00 97.88 202 THR A C 1
ATOM 1501 O O . THR A 1 202 ? 16.133 5.537 -3.567 1.00 97.88 202 THR A O 1
ATOM 1504 N N . GLU A 1 203 ? 14.265 6.732 -3.238 1.00 98.38 203 GLU A N 1
ATOM 1505 C CA . GLU A 1 203 ? 14.019 6.208 -1.893 1.00 98.38 203 GLU A CA 1
ATOM 1506 C C . GLU A 1 203 ? 12.569 5.779 -1.721 1.00 98.38 203 GLU A C 1
ATOM 1508 O O . GLU A 1 203 ? 11.638 6.541 -2.002 1.00 98.38 203 GLU A O 1
ATOM 1513 N N . PHE A 1 204 ? 12.400 4.564 -1.209 1.00 98.50 204 PHE A N 1
ATOM 1514 C CA . PHE A 1 204 ? 11.115 4.032 -0.791 1.00 98.50 204 PHE A CA 1
ATOM 1515 C C . PHE A 1 204 ? 11.106 3.753 0.713 1.00 98.50 204 PHE A C 1
ATOM 1517 O O . PHE A 1 204 ? 12.122 3.378 1.297 1.00 98.50 204 PHE A O 1
ATOM 1524 N N . ASN A 1 205 ? 9.941 3.907 1.338 1.00 98.50 205 ASN A N 1
ATOM 1525 C CA . ASN A 1 205 ? 9.671 3.469 2.703 1.00 98.50 205 ASN A CA 1
ATOM 1526 C C . ASN A 1 205 ? 8.740 2.252 2.671 1.00 98.50 205 ASN A C 1
ATOM 1528 O O . ASN A 1 205 ? 7.589 2.377 2.253 1.00 98.50 205 ASN A O 1
ATOM 1532 N N . LEU A 1 206 ? 9.244 1.094 3.085 1.00 98.44 206 LEU A N 1
ATOM 1533 C CA . LEU A 1 206 ? 8.512 -0.164 3.185 1.00 98.44 206 LEU A CA 1
ATOM 1534 C C . LEU A 1 206 ? 7.997 -0.326 4.617 1.00 98.44 206 LEU A C 1
ATOM 1536 O O . LEU A 1 206 ? 8.775 -0.607 5.528 1.00 98.44 206 LEU A O 1
ATOM 1540 N N . GLU A 1 207 ? 6.691 -0.151 4.812 1.00 97.62 207 GLU A N 1
ATOM 1541 C CA . GLU A 1 207 ? 6.074 -0.233 6.141 1.00 97.62 207 GLU A CA 1
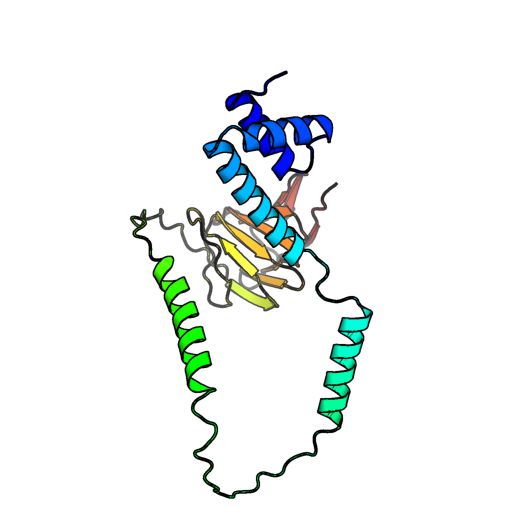ATOM 1542 C C . GLU A 1 207 ? 5.855 -1.684 6.580 1.00 97.62 207 GLU A C 1
ATOM 1544 O O . GLU A 1 207 ? 6.155 -2.027 7.718 1.00 97.62 207 GLU A O 1
ATOM 1549 N N . HIS A 1 208 ? 5.381 -2.540 5.672 1.00 97.06 208 HIS A N 1
ATOM 1550 C CA . HIS A 1 208 ? 5.233 -3.984 5.871 1.00 97.06 208 HIS A CA 1
ATOM 1551 C C . HIS A 1 208 ? 5.203 -4.714 4.523 1.00 97.06 208 HIS A C 1
ATOM 1553 O O . HIS A 1 208 ? 4.935 -4.104 3.484 1.00 97.06 208 HIS A O 1
ATOM 1559 N N . GLY A 1 209 ? 5.456 -6.025 4.548 1.00 97.25 209 GLY A N 1
ATOM 1560 C CA . GLY A 1 209 ? 5.421 -6.893 3.370 1.00 97.25 209 GLY A CA 1
ATOM 1561 C C . GLY A 1 209 ? 6.811 -7.239 2.840 1.00 97.25 209 GLY A C 1
ATOM 1562 O O . GLY A 1 209 ? 7.804 -7.199 3.569 1.00 97.25 209 GLY A O 1
ATOM 1563 N N . GLN A 1 210 ? 6.880 -7.627 1.569 1.00 98.19 210 GLN A N 1
ATOM 1564 C CA . GLN A 1 210 ? 8.115 -8.049 0.914 1.00 98.19 210 GLN A CA 1
ATOM 1565 C C . GLN A 1 210 ? 8.224 -7.426 -0.478 1.00 98.19 210 GLN A C 1
ATOM 1567 O O . GLN A 1 210 ? 7.242 -7.368 -1.215 1.00 98.19 210 GLN A O 1
ATOM 1572 N N . LEU A 1 211 ? 9.428 -6.986 -0.836 1.00 98.56 211 LEU A N 1
ATOM 1573 C CA . LEU A 1 211 ? 9.765 -6.558 -2.192 1.00 98.56 211 LEU A CA 1
ATOM 1574 C C . LEU A 1 211 ? 11.096 -7.156 -2.637 1.00 98.56 211 LEU A C 1
ATOM 1576 O O . LEU A 1 211 ? 11.957 -7.459 -1.804 1.00 98.56 211 LEU A O 1
ATOM 1580 N N . ALA A 1 212 ? 11.263 -7.295 -3.946 1.00 98.69 212 ALA A N 1
ATOM 1581 C CA . ALA A 1 212 ? 12.527 -7.627 -4.586 1.00 98.69 212 ALA A CA 1
ATOM 1582 C C . ALA A 1 212 ? 12.938 -6.484 -5.517 1.00 98.69 212 ALA A C 1
ATOM 1584 O O . ALA A 1 212 ? 12.108 -5.909 -6.215 1.00 98.69 212 ALA A O 1
ATOM 1585 N N . ALA A 1 213 ? 14.215 -6.126 -5.495 1.00 98.56 213 ALA A N 1
ATOM 1586 C CA . ALA A 1 213 ? 14.794 -5.114 -6.361 1.00 98.56 213 ALA A CA 1
ATOM 1587 C C . ALA A 1 213 ? 15.886 -5.763 -7.209 1.00 98.56 213 ALA A C 1
ATOM 1589 O O . ALA A 1 213 ? 16.796 -6.380 -6.654 1.00 98.56 213 ALA A O 1
ATOM 1590 N N . ASP A 1 214 ? 15.809 -5.586 -8.525 1.00 98.56 214 ASP A N 1
ATOM 1591 C CA . ASP A 1 214 ? 16.876 -5.904 -9.475 1.00 98.56 214 ASP A CA 1
ATOM 1592 C C . ASP A 1 214 ? 17.382 -4.580 -10.054 1.00 98.56 214 ASP A C 1
ATOM 1594 O O . ASP A 1 214 ? 16.703 -3.939 -10.859 1.00 98.56 214 ASP A O 1
ATOM 1598 N N . LEU A 1 215 ? 18.534 -4.115 -9.561 1.00 98.25 215 LEU A N 1
ATOM 1599 C CA . LEU A 1 215 ? 19.123 -2.831 -9.940 1.00 98.25 215 LEU A CA 1
ATOM 1600 C C . LEU A 1 215 ? 20.368 -3.060 -10.794 1.00 98.25 215 LEU A C 1
ATOM 1602 O O . LEU A 1 215 ? 21.379 -3.569 -10.300 1.00 98.25 215 LEU A O 1
ATOM 1606 N N . GLN A 1 216 ? 20.344 -2.612 -12.047 1.00 97.69 216 GLN A N 1
ATOM 1607 C CA . GLN A 1 216 ? 21.493 -2.752 -12.940 1.00 97.69 216 GLN A CA 1
ATOM 1608 C C . GLN A 1 216 ? 22.532 -1.656 -12.707 1.00 97.69 216 GLN A C 1
ATOM 1610 O O . GLN A 1 216 ? 22.219 -0.473 -12.598 1.00 97.69 216 GLN A O 1
ATOM 1615 N N . SER A 1 217 ? 23.806 -2.048 -12.641 1.00 92.25 217 SER A N 1
ATOM 1616 C CA . SER A 1 217 ? 24.911 -1.111 -12.424 1.00 92.25 217 SER A CA 1
ATOM 1617 C C . SER A 1 217 ? 25.322 -0.407 -13.732 1.00 92.25 217 SER A C 1
ATOM 1619 O O . SER A 1 217 ? 25.437 -1.072 -14.764 1.00 92.25 217 SER A O 1
ATOM 1621 N N . PRO A 1 218 ? 25.626 0.905 -13.715 1.00 91.94 218 PRO A N 1
ATOM 1622 C CA . PRO A 1 218 ? 25.548 1.801 -12.566 1.00 91.94 218 PRO A CA 1
ATOM 1623 C C . PRO A 1 218 ? 24.108 2.262 -12.314 1.00 91.94 218 PRO A C 1
ATOM 1625 O O . PRO A 1 218 ? 23.495 2.884 -13.180 1.00 91.94 218 PRO A O 1
ATOM 1628 N N . HIS A 1 219 ? 23.615 2.040 -11.097 1.00 92.25 219 HIS A N 1
ATOM 1629 C CA . HIS A 1 219 ? 22.382 2.654 -10.627 1.00 92.25 219 HIS A CA 1
ATOM 1630 C C . HIS A 1 219 ? 22.743 3.823 -9.701 1.00 92.25 219 HIS A C 1
ATOM 1632 O O . HIS A 1 219 ? 23.740 3.777 -8.976 1.00 92.25 219 HIS A O 1
ATOM 1638 N N . GLY A 1 220 ? 21.949 4.897 -9.721 1.00 94.69 220 GLY A N 1
ATOM 1639 C CA . GLY A 1 220 ? 22.089 5.966 -8.729 1.00 94.69 220 GLY A CA 1
ATOM 1640 C C . GLY A 1 220 ? 21.834 5.453 -7.301 1.00 94.69 220 GLY A C 1
ATOM 1641 O O . GLY A 1 220 ? 21.373 4.323 -7.128 1.00 94.69 220 GLY A O 1
ATOM 1642 N N . PRO A 1 221 ? 22.085 6.263 -6.261 1.00 97.19 221 PRO A N 1
ATOM 1643 C CA . PRO A 1 221 ? 21.761 5.887 -4.889 1.00 97.19 221 PRO A CA 1
ATOM 1644 C C . PRO A 1 221 ? 20.298 5.444 -4.750 1.00 97.19 221 PRO A C 1
ATOM 1646 O O . PRO A 1 221 ? 19.373 6.224 -5.012 1.00 97.19 221 PRO A O 1
ATOM 1649 N N . PHE A 1 222 ? 20.104 4.187 -4.354 1.00 98.25 222 PHE A N 1
ATOM 1650 C CA . PHE A 1 222 ? 18.799 3.580 -4.128 1.00 98.25 222 PHE A CA 1
ATOM 1651 C C . PHE A 1 222 ? 18.661 3.175 -2.667 1.00 98.25 222 PHE A C 1
ATOM 1653 O O . PHE A 1 222 ? 19.531 2.488 -2.130 1.00 98.25 222 PHE A O 1
ATOM 1660 N N . PHE A 1 223 ? 17.566 3.581 -2.030 1.00 98.44 223 PHE A N 1
ATOM 1661 C CA . PHE A 1 223 ? 17.329 3.320 -0.617 1.00 98.44 223 PHE A CA 1
ATOM 1662 C C . PHE A 1 223 ? 15.974 2.662 -0.377 1.00 98.44 223 PHE A C 1
ATOM 1664 O O . PHE A 1 223 ? 14.950 3.128 -0.878 1.00 98.44 223 PHE A O 1
ATOM 1671 N N . ILE A 1 224 ? 15.969 1.628 0.465 1.00 98.56 224 ILE A N 1
ATOM 1672 C CA . ILE A 1 224 ? 14.756 1.088 1.085 1.00 98.56 224 ILE A CA 1
ATOM 1673 C C . ILE A 1 224 ? 14.849 1.342 2.585 1.00 98.56 224 ILE A C 1
ATOM 1675 O O . ILE A 1 224 ? 15.673 0.744 3.280 1.00 98.56 224 ILE A O 1
ATOM 1679 N N . SER A 1 225 ? 14.009 2.240 3.083 1.00 98.44 225 SER A N 1
ATOM 1680 C CA . SER A 1 225 ? 13.816 2.478 4.511 1.00 98.44 225 SER A CA 1
ATOM 1681 C C . SER A 1 225 ? 12.719 1.552 5.041 1.00 98.44 225 SER A C 1
ATOM 1683 O O . SER A 1 225 ? 11.725 1.308 4.366 1.00 98.44 225 SER A O 1
ATOM 1685 N N . THR A 1 226 ? 12.915 1.014 6.239 1.00 98.38 226 THR A N 1
ATOM 1686 C CA . THR A 1 226 ? 11.966 0.155 6.964 1.00 98.38 226 THR A CA 1
ATOM 1687 C C . THR A 1 226 ? 11.880 0.631 8.417 1.00 98.38 226 THR A C 1
ATOM 1689 O O . THR A 1 226 ? 12.766 1.372 8.860 1.00 98.38 226 THR A O 1
ATOM 1692 N N . PRO A 1 227 ? 10.910 0.160 9.221 1.00 97.19 227 PRO A N 1
ATOM 1693 C CA . PRO A 1 227 ? 10.887 0.440 10.658 1.00 97.19 227 PRO A CA 1
ATOM 1694 C C . PRO A 1 227 ? 12.150 -0.007 11.417 1.00 97.19 227 PRO A C 1
ATOM 1696 O O . PRO A 1 227 ? 12.436 0.509 12.495 1.00 97.19 227 PRO A O 1
ATOM 1699 N N . HIS A 1 228 ? 12.912 -0.962 10.871 1.00 97.25 228 HIS A N 1
ATOM 1700 C CA . HIS A 1 228 ? 14.049 -1.592 11.552 1.00 97.25 228 HIS A CA 1
ATOM 1701 C C . HIS A 1 228 ? 15.419 -1.135 11.042 1.00 97.25 228 HIS A C 1
ATOM 1703 O O . HIS A 1 228 ? 16.442 -1.481 11.631 1.00 97.25 228 HIS A O 1
ATOM 1709 N N . GLY A 1 229 ? 15.469 -0.376 9.950 1.00 97.62 229 GLY A N 1
ATOM 1710 C CA . GLY A 1 229 ? 16.727 0.032 9.343 1.00 97.62 229 GLY A CA 1
ATOM 1711 C C . GLY A 1 229 ? 16.571 0.504 7.907 1.00 97.62 229 GLY A C 1
ATOM 1712 O O . GLY A 1 229 ? 15.464 0.620 7.382 1.00 97.62 229 GLY A O 1
ATOM 1713 N N . ARG A 1 230 ? 17.710 0.771 7.271 1.00 98.19 230 ARG A N 1
ATOM 1714 C CA . ARG A 1 230 ? 17.792 1.314 5.916 1.00 98.19 230 ARG A CA 1
ATOM 1715 C C . ARG A 1 230 ? 18.795 0.514 5.098 1.00 98.19 230 ARG A C 1
ATOM 1717 O O . ARG A 1 230 ? 19.909 0.280 5.560 1.00 98.19 230 ARG A O 1
ATOM 1724 N N . VAL A 1 231 ? 18.394 0.120 3.896 1.00 98.31 231 VAL A N 1
ATOM 1725 C CA . VAL A 1 231 ? 19.236 -0.560 2.906 1.00 98.31 231 VAL A CA 1
ATOM 1726 C C . VAL A 1 231 ? 19.635 0.454 1.842 1.00 98.31 231 VAL A C 1
ATOM 1728 O O . VAL A 1 231 ? 18.774 1.179 1.351 1.00 98.31 231 VAL A O 1
ATOM 1731 N N . GLU A 1 232 ? 20.919 0.502 1.493 1.00 98.12 232 GLU A N 1
ATOM 1732 C CA . GLU A 1 232 ? 21.461 1.297 0.386 1.00 98.12 232 GLU A CA 1
ATOM 1733 C C . GLU A 1 232 ? 22.034 0.360 -0.681 1.00 98.12 232 GLU A C 1
ATOM 1735 O O . GLU A 1 232 ? 22.771 -0.574 -0.359 1.00 98.12 232 GLU A O 1
ATOM 1740 N N . ALA A 1 233 ? 21.708 0.618 -1.945 1.00 97.62 233 ALA A N 1
ATOM 1741 C CA . ALA A 1 233 ? 22.178 -0.150 -3.088 1.00 97.62 233 ALA A CA 1
ATOM 1742 C C . ALA A 1 233 ? 22.585 0.770 -4.253 1.00 97.62 233 ALA A C 1
ATOM 1744 O O . ALA A 1 233 ? 21.972 1.811 -4.485 1.00 97.62 233 ALA A O 1
ATOM 1745 N N . LEU A 1 234 ? 23.619 0.361 -4.996 1.00 95.69 234 LEU A N 1
ATOM 1746 C CA . LEU A 1 234 ? 24.171 1.079 -6.163 1.00 95.69 234 LEU A CA 1
ATOM 1747 C C . LEU A 1 234 ? 24.116 0.247 -7.465 1.00 95.69 234 LEU A C 1
ATOM 1749 O O . LEU A 1 234 ? 24.671 0.640 -8.494 1.00 95.69 234 LEU A O 1
ATOM 1753 N N . GLY A 1 235 ? 23.492 -0.932 -7.412 1.00 96.44 235 GLY A N 1
ATOM 1754 C CA . GLY A 1 235 ? 23.437 -1.901 -8.509 1.00 96.44 235 GLY A CA 1
ATOM 1755 C C . GLY A 1 235 ? 23.662 -3.326 -8.006 1.00 96.44 235 GLY A C 1
ATOM 1756 O O . GLY A 1 235 ? 24.791 -3.810 -7.992 1.00 96.44 235 GLY A O 1
ATOM 1757 N N . THR A 1 236 ? 22.600 -3.960 -7.520 1.00 97.94 236 THR A N 1
ATOM 1758 C CA . THR A 1 236 ? 22.580 -5.348 -7.049 1.00 97.94 236 THR A CA 1
ATOM 1759 C C . THR A 1 236 ? 21.145 -5.855 -7.086 1.00 97.94 236 THR A C 1
ATOM 1761 O O . THR A 1 236 ? 20.204 -5.061 -7.071 1.00 97.94 236 THR A O 1
ATOM 1764 N N . GLU A 1 237 ? 20.991 -7.171 -7.061 1.00 98.38 237 GLU A N 1
ATOM 1765 C CA . GLU A 1 237 ? 19.721 -7.819 -6.766 1.00 98.38 237 GLU A CA 1
ATOM 1766 C C . GLU A 1 237 ? 19.609 -8.051 -5.253 1.00 98.38 237 GLU A C 1
ATOM 1768 O O . GLU A 1 237 ? 20.582 -8.470 -4.614 1.00 98.38 237 GLU A O 1
ATOM 1773 N N . PHE A 1 238 ? 18.459 -7.739 -4.657 1.00 98.50 238 PHE A N 1
ATOM 1774 C CA . PHE A 1 238 ? 18.193 -8.011 -3.243 1.00 98.50 238 PHE A CA 1
ATOM 1775 C C . PHE A 1 238 ? 16.695 -8.075 -2.927 1.00 98.50 238 PHE A C 1
ATOM 1777 O O . PHE A 1 238 ? 15.856 -7.527 -3.636 1.00 98.50 238 PHE A O 1
ATOM 1784 N N . THR A 1 239 ? 16.357 -8.711 -1.806 1.00 98.56 239 THR A N 1
ATOM 1785 C CA . THR A 1 239 ? 14.988 -8.783 -1.277 1.00 98.56 239 THR A CA 1
ATOM 1786 C C . THR A 1 239 ? 14.943 -8.150 0.106 1.00 98.56 239 THR A C 1
ATOM 1788 O O . THR A 1 239 ? 15.803 -8.421 0.945 1.00 98.56 239 THR A O 1
ATOM 1791 N N . VAL A 1 240 ? 13.920 -7.334 0.366 1.00 98.50 240 VAL A N 1
ATOM 1792 C CA . VAL A 1 240 ? 13.643 -6.773 1.695 1.00 98.50 240 VAL A CA 1
ATOM 1793 C C . VAL A 1 240 ? 12.293 -7.285 2.163 1.00 98.50 240 VAL A C 1
ATOM 1795 O O . VAL A 1 240 ? 11.303 -7.189 1.441 1.00 98.50 240 VAL A O 1
ATOM 1798 N N . LYS A 1 241 ? 12.254 -7.822 3.384 1.00 98.38 241 LYS A N 1
ATOM 1799 C CA . LYS A 1 241 ? 11.037 -8.308 4.029 1.00 98.38 241 LYS A CA 1
ATOM 1800 C C . LYS A 1 241 ? 10.890 -7.671 5.403 1.00 98.38 241 LYS A C 1
ATOM 1802 O O . LYS A 1 241 ? 11.821 -7.717 6.203 1.00 98.38 241 LYS A O 1
ATOM 1807 N N . VAL A 1 242 ? 9.710 -7.130 5.671 1.00 98.00 242 VAL A N 1
ATOM 1808 C CA . VAL A 1 242 ? 9.303 -6.610 6.976 1.00 98.00 242 VAL A CA 1
ATOM 1809 C C . VAL A 1 242 ? 8.171 -7.492 7.494 1.00 98.00 242 VAL A C 1
ATOM 1811 O O . VAL A 1 242 ? 7.147 -7.654 6.829 1.00 98.00 242 VAL A O 1
ATOM 1814 N N . THR A 1 243 ? 8.383 -8.104 8.656 1.00 94.44 243 THR A N 1
ATOM 1815 C CA . THR A 1 243 ? 7.400 -8.945 9.351 1.00 94.44 243 THR A CA 1
ATOM 1816 C C . THR A 1 243 ? 6.962 -8.256 10.630 1.00 94.44 243 THR A C 1
ATOM 1818 O O . THR A 1 243 ? 7.827 -7.801 11.380 1.00 94.44 243 THR A O 1
ATOM 1821 N N . ASP A 1 244 ? 5.660 -8.245 10.905 1.00 86.62 244 ASP A N 1
ATOM 1822 C CA . ASP A 1 244 ? 5.149 -7.872 12.224 1.00 86.62 244 ASP A CA 1
ATOM 1823 C C . ASP A 1 244 ? 5.737 -8.838 13.268 1.00 86.62 244 ASP A C 1
ATOM 1825 O O . ASP A 1 244 ? 5.743 -10.056 13.052 1.00 86.62 244 ASP A O 1
ATOM 1829 N N . GLN A 1 245 ? 6.317 -8.291 14.340 1.00 64.81 245 GLN A N 1
ATOM 1830 C CA . GLN A 1 245 ? 6.824 -9.071 15.477 1.00 64.81 245 GLN A CA 1
ATOM 1831 C C . GLN A 1 245 ? 5.697 -9.483 16.419 1.00 64.81 245 GLN A C 1
ATOM 1833 O O . GLN A 1 245 ? 4.777 -8.661 16.630 1.00 64.81 245 GLN A O 1
#